Protein 6KJH (pdb70)

InterPro domains:
  IPR001466 Beta-lactamase-related [PF00144] (35-354)
  IPR012338 Beta-lactamase/transpeptidase-like [G3DSA:3.40.710.10] (2-367)
  IPR012338 Beta-lactamase/transpeptidase-like [SSF56601] (28-369)
  IPR050789 Diverse Enzymatic Activities [PTHR43283] (18-356)

Solvent-accessible surface area: 15242 Å² total; per-residue (Å²): 174,37,18,14,41,90,128,21,18,111,45,1,36,34,29,2,62,73,6,26,108,108,63,63,11,56,0,0,1,2,14,0,0,14,47,24,128,51,44,10,31,66,22,26,21,78,8,25,10,67,151,119,159,135,54,92,3,99,71,62,9,0,1,44,0,8,17,0,0,3,1,0,0,0,0,0,0,7,12,0,43,82,109,61,85,4,76,28,118,44,38,0,78,119,30,4,103,32,0,100,83,124,30,10,16,106,0,64,0,36,9,1,0,3,5,5,3,2,10,35,55,52,12,75,87,150,155,8,147,86,61,71,17,55,62,46,106,66,1,4,71,24,6,13,78,44,117,45,91,59,32,30,79,95,2,16,6,21,4,40,1,2,1,0,0,0,0,0,0,0,19,102,42,40,69,63,42,3,35,113,5,0,48,131,57,0,7,114,39,1,18,14,133,49,5,59,8,80,8,50,118,117,34,37,126,63,3,0,17,25,38,132,117,20,24,81,41,15,113,84,76,123,20,61,49,4,27,7,16,0,0,19,15,0,12,0,2,2,100,3,4,9,30,0,0,1,0,2,33,56,69,0,104,20,173,121,72,128,10,2,19,135,149,24,0,40,21,0,34,136,72,60,11,49,131,74,28,60,15,57,84,143,66,52,104,81,104,108,9,19,2,0,3,1,4,31,28,47,1,4,10,115,142,46,110,2,50,120,42,0,2,4,11,37,0,115,13,25,3,1,4,0,0,0,54,69,54,54,0,0,0,1,4,3,0,0,16,92,130,85,73,72,84,0,1,32,42,1,2,54,26,1,12,57,0,34,80,180,132

Structure (mmCIF, N/CA/C/O backbone):
data_6KJH
#
_entry.id   6KJH
#
_cell.length_a   118.476
_cell.length_b   118.476
_cell.length_c   51.874
_cell.angle_alpha   90.000
_cell.angle_beta   90.000
_cell.angle_gamma   90.000
#
_symmetry.space_group_name_H-M   'P 4 21 2'
#
loop_
_entity.id
_entity.type
_entity.pdbx_description
1 polymer 'Putative beta-lactamase'
2 non-polymer 'SULFATE ION'
3 water water
#
loop_
_atom_site.group_PDB
_atom_site.id
_atom_site.type_symbol
_atom_site.label_atom_id
_atom_site.label_alt_id
_atom_site.label_comp_id
_atom_site.label_asym_id
_atom_site.label_entity_id
_atom_site.label_seq_id
_atom_site.pdbx_PDB_ins_code
_atom_site.Cartn_x
_atom_site.Cartn_y
_atom_site.Cartn_z
_atom_site.occupancy
_atom_site.B_iso_or_equiv
_atom_site.auth_seq_id
_atom_site.auth_comp_id
_atom_site.auth_asym_id
_atom_site.auth_atom_id
_atom_site.pdbx_PDB_model_num
ATOM 1 N N . ASN A 1 27 ? 43.008 17.187 85.962 1.00 55.83 7 ASN A N 1
ATOM 2 C CA . ASN A 1 27 ? 42.849 15.739 86.086 1.00 83.16 7 ASN A CA 1
ATOM 3 C C . ASN A 1 27 ? 42.483 15.050 84.764 1.00 80.89 7 ASN A C 1
ATOM 4 O O . ASN A 1 27 ? 42.995 13.967 84.482 1.00 70.18 7 ASN A O 1
ATOM 14 N N . PRO A 1 28 ? 41.602 15.641 83.947 1.00 51.97 8 PRO A N 1
ATOM 15 C CA . PRO A 1 28 ? 41.576 15.236 82.528 1.00 33.19 8 PRO A CA 1
ATOM 16 C C . PRO A 1 28 ? 42.792 15.735 81.785 1.00 28.10 8 PRO A C 1
ATOM 17 O O . PRO A 1 28 ? 43.026 15.320 80.643 1.00 26.80 8 PRO A O 1
ATOM 28 N N . ALA A 1 29 ? 43.588 16.603 82.411 1.00 23.95 9 ALA A N 1
ATOM 29 C CA . ALA A 1 29 ? 44.759 17.206 81.789 1.00 19.77 9 ALA A CA 1
ATOM 30 C C . ALA A 1 29 ? 44.371 17.772 80.431 1.00 16.72 9 ALA A C 1
ATOM 31 O O . ALA A 1 29 ? 44.830 17.323 79.384 1.00 18.33 9 ALA A O 1
ATOM 38 N N . PHE A 1 30 ? 43.471 18.753 80.469 1.00 17.28 10 PHE A N 1
ATOM 39 C CA . PHE A 1 30 ? 42.988 19.392 79.258 1.00 16.57 10 PHE A CA 1
ATOM 40 C C . PHE A 1 30 ? 42.928 20.890 79.489 1.00 22.86 10 PHE A C 1
ATOM 41 O O . PHE A 1 30 ? 42.483 21.344 80.546 1.00 20.39 10 PHE A O 1
ATOM 58 N N . ASP A 1 31 ? 43.394 21.650 78.501 1.00 17.92 11 ASP A N 1
ATOM 59 C CA . ASP A 1 31 ? 43.443 23.101 78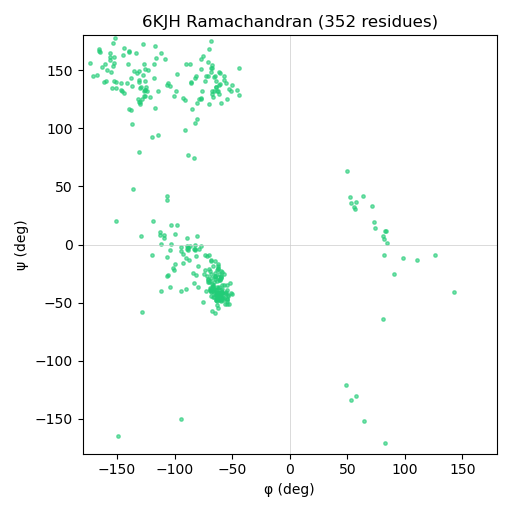.599 1.00 18.23 11 ASP A CA 1
ATOM 60 C C . ASP A 1 31 ? 42.054 23.630 78.302 1.00 16.09 11 ASP A C 1
ATOM 61 O O . ASP A 1 31 ? 41.596 23.604 77.146 1.00 17.08 11 ASP A O 1
ATOM 70 N N . MET A 1 32 ? 41.364 24.111 79.333 1.00 21.38 12 MET A N 1
ATOM 71 C CA . MET A 1 32 ? 39.959 24.441 79.135 1.00 21.89 12 MET A CA 1
ATOM 72 C C . MET A 1 32 ? 39.774 25.712 78.315 1.00 22.33 12 MET A C 1
ATOM 73 O O . MET A 1 32 ? 38.654 25.979 77.893 1.00 20.91 12 MET A O 1
ATOM 87 N N . LYS A 1 33 ? 40.834 26.473 78.035 1.00 17.70 13 LYS A N 1
ATOM 88 C CA . LYS A 1 33 ? 40.715 27.541 77.052 1.00 21.02 13 LYS A CA 1
ATOM 89 C C . LYS A 1 33 ? 40.304 26.981 75.693 1.00 20.08 13 LYS A C 1
ATOM 90 O O . LYS A 1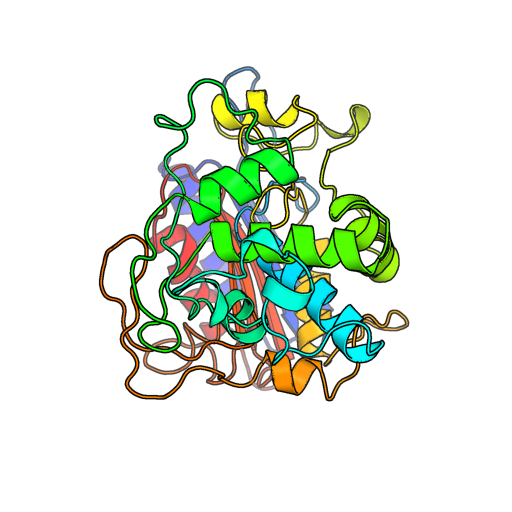 33 ? 39.670 27.677 74.894 1.00 21.56 13 LYS A O 1
ATOM 109 N N . GLN A 1 34 ? 40.643 25.728 75.417 1.00 15.79 14 GLN A N 1
ATOM 110 C CA . GLN A 1 34 ? 40.226 25.152 74.138 1.00 14.77 14 GLN A CA 1
ATOM 111 C C . GLN A 1 34 ? 38.736 24.822 74.130 1.00 18.81 14 GLN A C 1
ATOM 112 O O . GLN A 1 34 ? 38.131 24.766 73.059 1.00 15.71 14 GLN A O 1
ATOM 126 N N . ILE A 1 35 ? 38.129 24.587 75.297 1.00 17.89 15 ILE A N 1
ATOM 127 C CA . ILE A 1 35 ? 36.673 24.429 75.352 1.00 16.37 15 ILE A CA 1
ATOM 128 C C . ILE A 1 35 ? 35.976 25.745 75.008 1.00 16.47 15 ILE A C 1
ATOM 129 O O . ILE A 1 35 ? 35.001 25.775 74.244 1.00 16.73 15 ILE A O 1
ATOM 145 N N . ASN A 1 36 ? 36.444 26.856 75.585 1.00 16.67 16 ASN A N 1
ATOM 146 C CA . ASN A 1 36 ? 35.920 28.154 75.188 1.00 18.69 16 ASN A CA 1
ATOM 147 C C . ASN A 1 36 ? 36.076 28.363 73.690 1.00 22.52 16 ASN A C 1
ATOM 148 O O . ASN A 1 36 ? 35.144 28.840 73.031 1.00 15.72 16 ASN A O 1
ATOM 159 N N . ALA A 1 37 ? 37.231 27.974 73.124 1.00 15.63 17 ALA A N 1
ATOM 160 C CA . ALA A 1 37 ? 37.442 28.149 71.688 1.00 18.19 17 ALA A CA 1
ATOM 161 C C . ALA A 1 37 ? 36.484 27.285 70.891 1.00 17.06 17 ALA A C 1
ATOM 162 O O . ALA A 1 37 ? 35.929 27.733 69.883 1.00 15.15 17 ALA A O 1
ATOM 169 N N . LEU A 1 38 ? 36.276 26.045 71.338 1.00 14.41 18 LEU A N 1
ATOM 170 C CA . LEU A 1 38 ? 35.381 25.114 70.649 1.00 12.86 18 LEU A CA 1
ATOM 171 C C . LEU A 1 38 ? 33.941 25.610 70.670 1.00 12.47 18 LEU A C 1
ATOM 172 O O . LEU A 1 38 ? 33.262 25.638 69.635 1.00 13.18 18 LEU A O 1
ATOM 188 N N . ASN A 1 39 ? 33.464 26.032 71.838 1.00 13.76 19 ASN A N 1
ATOM 189 C CA . ASN A 1 39 ? 32.123 26.576 71.943 1.00 13.56 19 ASN A CA 1
ATOM 190 C C . ASN A 1 39 ? 31.947 27.774 71.017 1.00 13.76 19 ASN A C 1
ATOM 191 O O . ASN A 1 39 ? 30.972 27.845 70.256 1.00 15.25 19 ASN A O 1
ATOM 202 N N . GLY A 1 40 ? 32.901 28.712 71.036 1.00 14.96 20 GLY A N 1
ATOM 203 C CA . GLY A 1 40 ? 32.776 29.885 70.187 1.00 16.98 20 GLY A CA 1
ATOM 204 C C . GLY A 1 40 ? 32.836 29.553 68.712 1.00 15.96 20 GLY A C 1
ATOM 205 O O . GLY A 1 40 ? 32.211 30.228 67.896 1.00 16.57 20 GLY A O 1
ATOM 209 N N . HIS A 1 41 ? 33.606 28.526 68.352 1.00 16.16 21 HIS A N 1
ATOM 210 C CA . HIS A 1 41 ? 33.677 28.100 66.961 1.00 14.88 21 HIS A CA 1
ATOM 211 C C . HIS A 1 41 ? 32.322 27.622 66.463 1.00 14.21 21 HIS A C 1
ATOM 212 O O . HIS A 1 41 ? 31.838 28.072 65.419 1.00 15.53 21 HIS A O 1
ATOM 227 N N . TYR A 1 42 ? 31.721 26.671 67.173 1.00 15.38 22 TYR A N 1
ATOM 228 C CA . TYR A 1 42 ? 30.399 26.199 66.786 1.00 12.67 22 TYR A CA 1
ATOM 229 C C . TYR A 1 42 ? 29.379 27.328 66.869 1.00 14.90 22 TYR A C 1
ATOM 230 O O . TYR A 1 42 ? 28.561 27.508 65.966 1.00 15.62 22 TYR A O 1
ATOM 248 N N . GLN A 1 43 ? 29.403 28.098 67.965 1.00 15.51 23 GLN A N 1
ATOM 249 C CA . GLN A 1 43 ? 28.398 29.141 68.133 1.00 16.31 23 GLN A CA 1
ATOM 250 C C . GLN A 1 43 ? 28.493 30.173 67.019 1.00 15.73 23 GLN A C 1
ATOM 251 O O . GLN A 1 43 ? 27.479 30.703 66.572 1.00 17.87 23 GLN A O 1
ATOM 265 N N . THR A 1 44 ? 29.706 30.491 66.573 1.00 16.27 24 THR A N 1
ATOM 266 C CA . THR A 1 44 ? 29.858 31.459 65.493 1.00 18.16 24 THR A CA 1
ATOM 267 C C . THR A 1 44 ? 29.215 30.953 64.205 1.00 17.38 24 THR A C 1
ATOM 268 O O . THR A 1 44 ? 28.538 31.716 63.508 1.00 18.87 24 THR A O 1
ATOM 279 N N . MET A 1 45 ? 29.384 29.669 63.892 1.00 18.91 25 MET A N 1
ATOM 280 C CA . MET A 1 45 ? 28.742 29.124 62.706 1.00 18.91 25 MET A CA 1
ATOM 281 C C . MET A 1 45 ? 27.225 29.136 62.861 1.00 19.27 25 MET A C 1
ATOM 282 O O . MET A 1 45 ? 26.502 29.427 61.911 1.00 19.80 25 MET A O 1
ATOM 296 N N . ILE A 1 46 ? 26.731 28.853 64.062 1.00 17.10 26 ILE A N 1
ATOM 297 C CA . ILE A 1 46 ? 25.296 28.909 64.306 1.00 15.49 26 ILE A CA 1
ATOM 298 C C . ILE A 1 46 ? 24.791 30.337 64.140 1.00 17.57 26 ILE A C 1
ATOM 299 O O . ILE A 1 46 ? 23.793 30.587 63.436 1.00 19.29 26 ILE A O 1
ATOM 315 N N . ASP A 1 47 ? 25.491 31.305 64.752 1.00 18.64 27 ASP A N 1
ATOM 316 C CA . ASP A 1 47 ? 25.089 32.706 64.665 1.00 22.87 27 ASP A CA 1
ATOM 317 C C . ASP A 1 47 ? 25.039 33.197 63.219 1.00 22.68 27 ASP A C 1
ATOM 318 O O . ASP A 1 47 ? 24.200 34.045 62.880 1.00 22.37 27 ASP A O 1
ATOM 327 N N . ASN A 1 48 ? 25.936 32.703 62.362 1.00 22.44 28 ASN A N 1
ATOM 328 C CA . ASN A 1 48 ? 25.993 33.136 60.975 1.00 20.89 28 ASN A CA 1
ATOM 329 C C . ASN A 1 48 ? 25.052 32.352 60.067 1.00 23.43 28 ASN A C 1
ATOM 330 O O . ASN A 1 48 ? 24.976 32.649 58.868 1.00 27.62 28 ASN A O 1
ATOM 341 N N . GLY A 1 49 ? 24.323 31.374 60.608 1.00 24.60 29 GLY A N 1
ATOM 342 C CA . GLY A 1 49 ? 23.373 30.596 59.834 1.00 25.58 29 GLY A CA 1
ATOM 343 C C . GLY A 1 49 ? 23.955 29.438 59.062 1.00 26.72 29 GLY A C 1
ATOM 344 O O . GLY A 1 49 ? 23.260 28.876 58.210 1.00 24.47 29 GLY A O 1
ATOM 348 N N . ASP A 1 50 ? 25.211 29.068 59.323 1.00 21.52 30 ASP A N 1
ATOM 349 C CA . ASP A 1 50 ? 25.827 27.978 58.579 1.00 21.51 30 ASP A CA 1
ATOM 350 C C . ASP A 1 50 ? 25.229 26.632 58.965 1.00 16.41 30 ASP A C 1
ATOM 351 O O . ASP A 1 50 ? 25.264 25.686 58.167 1.00 19.22 30 ASP A O 1
ATOM 360 N N . LEU A 1 51 ? 24.782 26.499 60.204 1.00 18.24 31 LEU A N 1
ATOM 361 C CA . LEU A 1 51 ? 24.034 25.328 60.633 1.00 17.08 31 LEU A CA 1
ATOM 362 C C . LEU A 1 51 ? 23.203 25.727 61.838 1.00 15.04 31 LEU A C 1
ATOM 363 O O . LEU A 1 51 ? 23.400 26.789 62.448 1.00 17.37 31 LEU A O 1
ATOM 379 N N . GLN A 1 52 ? 22.241 24.877 62.151 1.00 17.12 32 GLN A N 1
ATOM 380 C CA . GLN A 1 52 ? 21.246 25.230 63.149 1.00 15.26 32 GLN A CA 1
ATOM 381 C C . GLN A 1 52 ? 21.754 24.974 64.558 1.00 13.25 32 GLN A C 1
ATOM 382 O O . GLN A 1 52 ? 21.396 25.714 65.495 1.00 15.07 32 GLN A O 1
ATOM 396 N N . CYS A 1 53 ? 22.586 23.955 64.738 1.00 12.53 33 CYS A N 1
ATOM 397 C CA . CYS A 1 53 ? 22.891 23.514 66.094 1.00 16.34 33 CYS A CA 1
ATOM 398 C C . CYS A 1 53 ? 24.103 22.599 66.037 1.00 15.41 33 CYS A C 1
ATOM 399 O O . CYS A 1 53 ? 24.520 22.154 64.968 1.00 14.97 33 CYS A O 1
ATOM 407 N N . ALA A 1 54 ? 24.671 22.343 67.205 1.00 13.18 34 ALA A N 1
ATOM 408 C CA . ALA A 1 54 ? 25.841 21.484 67.302 1.00 13.70 34 ALA A CA 1
ATOM 409 C C . ALA A 1 54 ? 25.964 20.985 68.724 1.00 13.28 34 ALA A C 1
ATOM 410 O O . ALA A 1 54 ? 25.514 21.641 69.673 1.00 12.16 34 ALA A O 1
ATOM 417 N N . SER A 1 55 ? 26.618 19.838 68.882 1.00 11.25 35 SER A N 1
ATOM 418 C CA . SER A 1 55 ? 26.822 19.326 70.221 1.00 12.63 35 SER A CA 1
ATOM 419 C C . SER A 1 55 ? 28.026 18.398 70.236 1.00 9.64 35 SER A C 1
ATOM 420 O O . SER A 1 55 ? 28.434 17.874 69.203 1.00 12.32 35 SER A O 1
ATOM 428 N N . TYR A 1 56 ? 28.598 18.205 71.430 1.00 11.80 36 TYR A N 1
ATOM 429 C CA . TYR A 1 56 ? 29.782 17.369 71.537 1.00 10.16 36 TYR A CA 1
ATOM 430 C C . TYR A 1 56 ? 29.930 16.812 72.941 1.00 11.42 36 TYR A C 1
ATOM 431 O O . TYR A 1 56 ? 29.360 17.328 73.900 1.00 11.10 36 TYR A O 1
ATOM 449 N N . MET A 1 57 ? 30.730 15.746 73.047 1.00 10.81 37 MET A N 1
ATOM 450 C CA . MET A 1 57 ? 31.034 15.100 74.327 1.00 11.72 37 MET A CA 1
ATOM 451 C C . MET A 1 57 ? 32.473 14.596 74.237 1.00 11.15 37 MET A C 1
ATOM 452 O O . MET A 1 57 ? 32.836 13.953 73.243 1.00 12.59 37 MET A O 1
ATOM 466 N N . MET A 1 58 ? 33.284 14.878 75.263 1.00 11.61 38 MET A N 1
ATOM 467 C CA . MET A 1 58 ? 34.695 14.512 75.226 1.00 11.29 38 MET A CA 1
ATOM 468 C C . MET A 1 58 ? 35.127 13.950 76.566 1.00 11.69 38 MET A C 1
ATOM 469 O O . MET A 1 58 ? 34.644 14.382 77.629 1.00 13.34 38 MET A O 1
ATOM 483 N N . SER A 1 59 ? 36.000 12.952 76.500 1.00 11.67 39 SER A N 1
ATOM 484 C CA . SER A 1 59 ? 36.426 12.240 77.692 1.00 15.59 39 SER A CA 1
ATOM 485 C C . SER A 1 59 ? 37.914 11.925 77.631 1.00 14.94 39 SER A C 1
ATOM 486 O O . SER A 1 59 ? 38.529 11.877 76.559 1.00 13.68 39 SER A O 1
ATOM 494 N N . ARG A 1 60 ? 38.482 11.754 78.827 1.00 13.01 40 ARG A N 1
ATOM 495 C CA . ARG A 1 60 ? 39.828 11.221 79.032 1.00 13.82 40 ARG A CA 1
ATOM 496 C C . ARG A 1 60 ? 39.734 10.064 80.008 1.00 14.84 40 ARG A C 1
ATOM 497 O O . ARG A 1 60 ? 39.103 10.202 81.063 1.00 16.65 40 ARG A O 1
ATOM 518 N N . GLY A 1 61 ? 40.363 8.936 79.686 1.00 15.10 41 GLY A N 1
ATOM 519 C CA . GLY A 1 61 ? 40.330 7.821 80.603 1.00 16.25 41 GLY A CA 1
ATOM 520 C C . GLY A 1 61 ? 38.944 7.368 80.980 1.00 16.58 41 GLY A C 1
ATOM 521 O O . GLY A 1 61 ? 38.740 6.882 82.098 1.00 17.64 41 GLY A O 1
ATOM 525 N N . GLY A 1 62 ? 37.991 7.484 80.073 1.00 15.90 42 GLY A N 1
ATOM 526 C CA . GLY A 1 62 ? 36.642 7.023 80.288 1.00 17.34 42 GLY A CA 1
ATOM 527 C C . GLY A 1 62 ? 35.747 7.960 81.060 1.00 17.57 42 GLY A C 1
ATOM 528 O O . GLY A 1 62 ? 34.607 7.586 81.370 1.00 21.74 42 GLY A O 1
ATOM 532 N N . GLU A 1 63 ? 36.212 9.157 81.390 1.00 15.61 43 GLU A N 1
ATOM 533 C CA . GLU A 1 63 ? 35.439 10.114 82.175 1.00 22.10 43 GLU A CA 1
ATOM 534 C C . GLU A 1 63 ? 35.185 11.342 81.311 1.00 16.13 43 GLU A C 1
ATOM 535 O O . GLU A 1 63 ? 36.132 12.038 80.917 1.00 14.86 43 GLU A O 1
ATOM 547 N N . VAL A 1 64 ? 33.910 11.615 81.029 1.00 20.49 44 VAL A N 1
ATOM 548 C CA . VAL A 1 64 ? 33.547 12.822 80.308 1.00 14.81 44 VAL A CA 1
ATOM 549 C C . VAL A 1 64 ? 33.862 14.043 81.167 1.00 15.38 44 VAL A C 1
ATOM 550 O O . VAL A 1 64 ? 33.449 14.136 82.335 1.00 17.10 44 VAL A O 1
ATOM 563 N N . PHE A 1 65 ? 34.614 14.984 80.597 1.00 14.79 45 PHE A N 1
ATOM 564 C CA . PHE A 1 65 ? 34.953 16.205 81.316 1.00 17.99 45 PHE A CA 1
ATOM 565 C C . PHE A 1 65 ? 34.459 17.464 80.627 1.00 15.93 45 PHE A C 1
ATOM 566 O O . PHE A 1 65 ? 34.528 18.549 81.229 1.00 17.31 45 PHE A O 1
ATOM 583 N N . ALA A 1 66 ? 33.961 17.359 79.399 1.00 15.21 46 ALA A N 1
ATOM 584 C CA . ALA A 1 66 ? 33.378 18.507 78.726 1.00 16.47 46 ALA A CA 1
ATOM 585 C C . ALA A 1 66 ? 32.314 17.989 77.781 1.00 12.62 46 ALA A C 1
ATOM 586 O O . ALA A 1 66 ? 32.540 17.004 77.066 1.00 14.26 46 ALA A O 1
ATOM 593 N N . ALA A 1 67 ? 31.173 18.644 77.789 1.00 15.21 47 ALA A N 1
ATOM 594 C CA . ALA A 1 67 ? 30.109 18.299 76.854 1.00 16.27 47 ALA A CA 1
ATOM 595 C C . ALA A 1 67 ? 29.187 19.490 76.760 1.00 14.07 47 ALA A C 1
ATOM 596 O O . ALA A 1 67 ? 28.878 20.115 77.771 1.00 18.35 47 ALA A O 1
ATOM 603 N N . GLU A 1 68 ? 28.704 19.775 75.558 1.00 13.41 48 GLU A N 1
ATOM 604 C CA . GLU A 1 68 ? 27.905 20.975 75.402 1.00 12.60 48 GLU A CA 1
ATOM 605 C C . GLU A 1 68 ? 27.004 20.788 74.201 1.00 11.38 48 GLU A C 1
ATOM 606 O O . GLU A 1 68 ? 27.364 20.095 73.249 1.00 13.50 48 GLU A O 1
ATOM 618 N N . SER A 1 69 ? 25.827 21.408 74.274 1.00 14.89 49 SER A N 1
ATOM 619 C CA . SER A 1 69 ? 24.933 21.468 73.126 1.00 13.47 49 SER A CA 1
ATOM 620 C C . SER A 1 69 ? 24.599 22.937 72.890 1.00 14.28 49 SER A C 1
ATOM 621 O O . SER A 1 69 ? 24.458 23.713 73.842 1.00 18.68 49 SER A O 1
ATOM 629 N N . LEU A 1 70 ? 24.546 23.305 71.611 1.00 16.84 50 LEU A N 1
ATOM 630 C CA . LEU A 1 70 ? 24.451 24.692 71.184 1.00 12.52 50 LEU A CA 1
ATOM 631 C C . LEU A 1 70 ? 23.364 24.801 70.134 1.00 12.45 50 LEU A C 1
ATOM 632 O O . LEU A 1 70 ? 23.157 23.874 69.347 1.00 14.04 50 LEU A O 1
ATOM 648 N N . GLY A 1 71 ? 22.688 25.935 70.107 1.00 14.16 51 GLY A N 1
ATOM 649 C CA . GLY A 1 71 ? 21.738 26.188 69.057 1.00 16.11 51 GLY A CA 1
ATOM 650 C C . GLY A 1 71 ? 20.384 25.561 69.298 1.00 16.85 51 GLY A C 1
ATOM 651 O O . GLY A 1 71 ? 20.055 25.061 70.376 1.00 14.87 51 GLY A O 1
ATOM 655 N N . GLU A 1 72 ? 19.570 25.622 68.245 1.00 15.45 52 GLU A N 1
ATOM 656 C CA . GLU A 1 72 ? 18.193 25.153 68.264 1.00 14.76 52 GLU A CA 1
ATOM 657 C C . GLU A 1 72 ? 17.942 24.459 66.938 1.00 14.48 52 GLU A C 1
ATOM 658 O O . GLU A 1 72 ? 18.691 24.651 65.986 1.00 19.79 52 GLU A O 1
ATOM 670 N N . PHE A 1 73 ? 16.851 23.695 66.842 1.00 14.88 53 PHE A N 1
ATOM 671 C CA . PHE A 1 73 ? 16.528 23.018 65.598 1.00 16.76 53 PHE A CA 1
ATOM 672 C C . PHE A 1 73 ? 15.050 23.147 65.251 1.00 16.28 53 PHE A C 1
ATOM 673 O O . PHE A 1 73 ? 14.182 23.227 66.130 1.00 16.64 53 PHE A O 1
ATOM 690 N N . THR A 1 74 ? 14.784 23.156 63.942 1.00 16.30 54 THR A N 1
ATOM 691 C CA . THR A 1 74 ? 13.436 22.985 63.434 1.00 17.34 54 THR A CA 1
ATOM 692 C C . THR A 1 74 ? 13.491 22.328 62.059 1.00 17.80 54 THR A C 1
ATOM 693 O O . THR A 1 74 ? 14.351 22.654 61.231 1.00 18.89 54 THR A O 1
ATOM 704 N N . GLY A 1 75 ? 12.570 21.410 61.832 1.00 18.48 55 GLY A N 1
ATOM 705 C CA . GLY A 1 75 ? 12.417 20.813 60.533 1.00 24.91 55 GLY A CA 1
ATOM 706 C C . GLY A 1 75 ? 11.606 21.630 59.568 1.00 26.17 55 GLY A C 1
ATOM 707 O O . GLY A 1 75 ? 11.407 21.217 58.425 1.00 30.01 55 GLY A O 1
ATOM 711 N N . GLY A 1 76 ? 11.117 22.780 60.012 1.00 22.96 56 GLY A N 1
ATOM 712 C CA . GLY A 1 76 ? 10.324 23.682 59.202 1.00 31.81 56 GLY A CA 1
ATOM 713 C C . GLY A 1 76 ? 8.870 23.768 59.597 1.00 32.48 56 GLY A C 1
ATOM 714 O O . GLY A 1 76 ? 8.181 24.687 59.154 1.00 29.06 56 GLY A O 1
ATOM 718 N N . GLN A 1 77 ? 8.383 22.857 60.429 1.00 25.08 57 GLN A N 1
ATOM 719 C CA . GLN A 1 77 ? 6.968 22.784 60.736 1.00 26.23 57 GLN A CA 1
ATOM 720 C C . GLN A 1 77 ? 6.604 23.271 62.126 1.00 39.70 57 GLN A C 1
ATOM 721 O O . GLN A 1 77 ? 5.418 23.421 62.418 1.00 35.63 57 GLN A O 1
ATOM 735 N N . LYS A 1 78 ? 7.569 23.509 62.994 1.00 38.60 58 LYS A N 1
ATOM 736 C CA . LYS A 1 78 ? 7.263 24.054 64.303 1.00 58.00 58 LYS A CA 1
ATOM 737 C C . LYS A 1 78 ? 8.378 25.005 64.689 1.00 34.51 58 LYS A C 1
ATOM 738 O O . LYS A 1 78 ? 9.428 25.082 64.028 1.00 23.86 58 LYS A O 1
ATOM 757 N N . GLU A 1 79 ? 8.145 25.753 65.756 1.00 25.86 59 GLU A N 1
ATOM 758 C CA . GLU A 1 79 ? 9.117 26.745 66.176 1.00 32.53 59 GLU A CA 1
ATOM 759 C C . GLU A 1 79 ? 10.378 26.058 66.676 1.00 22.58 59 GLU A C 1
ATOM 760 O O . GLU A 1 79 ? 10.352 24.908 67.132 1.00 25.67 59 GLU A O 1
ATOM 772 N N . LYS A 1 80 ? 11.489 26.790 66.593 1.00 25.71 60 LYS A N 1
ATOM 773 C CA . LYS A 1 80 ? 12.794 26.270 66.977 1.00 26.49 60 LYS A CA 1
ATOM 774 C C . LYS A 1 80 ? 12.768 25.743 68.401 1.00 26.60 60 LYS A C 1
ATOM 775 O O . LYS A 1 80 ? 12.173 26.368 69.296 1.00 20.15 60 LYS A O 1
ATOM 794 N N . GLN A 1 81 ? 13.432 24.591 68.595 1.00 21.81 61 GLN A N 1
ATOM 795 C CA . GLN A 1 81 ? 13.565 23.923 69.889 1.00 19.47 61 GLN A CA 1
ATOM 796 C C . GLN A 1 81 ? 15.036 23.839 70.291 1.00 16.95 61 GLN A C 1
ATOM 797 O O . GLN A 1 81 ? 15.904 23.590 69.450 1.00 16.69 61 GLN A O 1
ATOM 811 N N . THR A 1 82 ? 15.305 23.985 71.587 1.00 17.99 62 THR A N 1
ATOM 812 C CA . THR A 1 82 ? 16.680 23.909 72.070 1.00 18.15 62 THR A CA 1
ATOM 813 C C . THR A 1 82 ? 17.269 22.528 71.825 1.00 16.59 62 THR A C 1
ATOM 814 O O . THR A 1 82 ? 16.655 21.498 72.124 1.00 15.66 62 THR A O 1
ATOM 825 N N . PHE A 1 83 ? 18.478 22.508 71.271 1.00 15.10 63 PHE A N 1
ATOM 826 C CA . PHE A 1 83 ? 19.247 21.287 71.104 1.00 14.36 63 PHE A CA 1
ATOM 827 C C . PHE A 1 83 ? 19.907 20.952 72.430 1.00 14.52 63 PHE A C 1
ATOM 828 O O . PHE A 1 83 ? 20.609 21.791 72.998 1.00 16.48 63 PHE A O 1
ATOM 845 N N . GLN A 1 84 ? 19.617 19.760 72.955 1.00 13.83 64 GLN A N 1
ATOM 846 C CA . GLN A 1 84 ? 20.088 19.335 74.266 1.00 13.77 64 GLN A CA 1
ATOM 847 C C . GLN A 1 84 ? 21.090 18.201 74.143 1.00 14.28 64 GLN A C 1
ATOM 848 O O . GLN A 1 84 ? 21.209 17.558 73.103 1.00 13.78 64 GLN A O 1
ATOM 862 N N . LEU A 1 85 ? 21.811 17.960 75.241 1.00 14.72 65 LEU A N 1
ATOM 863 C CA . LEU A 1 85 ? 22.817 16.901 75.231 1.00 12.70 65 LEU A CA 1
ATOM 864 C C . LEU A 1 85 ? 22.207 15.522 74.998 1.00 14.02 65 LEU A C 1
ATOM 865 O O . LEU A 1 85 ? 22.894 14.626 74.494 1.00 16.69 65 LEU A O 1
ATOM 881 N N . ASP A 1 86 ? 20.957 15.322 75.392 1.00 12.53 66 ASP A N 1
ATOM 882 C CA . ASP A 1 86 ? 20.285 14.049 75.214 1.00 12.73 66 ASP A CA 1
ATOM 883 C C . ASP A 1 86 ? 19.366 14.039 74.005 1.00 12.57 66 ASP A C 1
ATOM 884 O O . ASP A 1 86 ? 18.640 13.057 73.799 1.00 15.39 66 ASP A O 1
ATOM 893 N N . THR A 1 87 ? 19.406 15.075 73.166 1.00 13.14 67 THR A N 1
ATOM 894 C CA . THR A 1 87 ? 18.577 15.065 71.959 1.00 14.68 67 THR A CA 1
ATOM 895 C C . THR A 1 87 ? 18.957 13.883 71.072 1.00 14.11 67 THR A C 1
ATOM 896 O O . THR A 1 87 ? 20.140 13.574 70.869 1.00 12.73 67 THR A O 1
ATOM 907 N N . ILE A 1 88 ? 17.966 13.236 70.522 1.00 13.90 68 ILE A N 1
ATOM 908 C CA . ILE A 1 88 ? 18.156 12.082 69.646 1.00 14.52 68 ILE A CA 1
ATOM 909 C C . ILE A 1 88 ? 18.377 12.616 68.242 1.00 12.40 68 ILE A C 1
ATOM 910 O O . ILE A 1 88 ? 17.712 13.571 67.797 1.00 13.99 68 ILE A O 1
ATOM 926 N N . ARG A 1 89 ? 19.310 12.001 67.530 1.00 13.27 69 ARG A N 1
ATOM 927 C CA . ARG A 1 89 ? 19.658 12.455 66.189 1.00 15.94 69 ARG A CA 1
ATOM 928 C C . ARG A 1 89 ? 20.047 11.261 65.327 1.00 15.97 69 ARG A C 1
ATOM 929 O O . ARG A 1 89 ? 20.730 10.356 65.801 1.00 12.73 69 ARG A O 1
ATOM 950 N N . GLU A 1 90 ? 19.605 11.265 64.069 1.00 12.27 70 GLU A N 1
ATOM 951 C CA . GLU A 1 90 ? 20.031 10.222 63.143 1.00 14.50 70 GLU A CA 1
ATOM 952 C C . GLU A 1 90 ? 21.538 10.281 62.961 1.00 14.67 70 GLU A C 1
ATOM 953 O O . GLU A 1 90 ? 22.131 11.360 62.851 1.00 14.02 70 GLU A O 1
ATOM 965 N N . ILE A 1 91 ? 22.181 9.112 62.960 1.00 12.00 71 ILE A N 1
ATOM 966 C CA . ILE A 1 91 ? 23.634 9.058 62.848 1.00 10.87 71 ILE A CA 1
ATOM 967 C C . ILE A 1 91 ? 24.118 8.657 61.462 1.00 11.60 71 ILE A C 1
ATOM 968 O O . ILE A 1 91 ? 25.328 8.589 61.241 1.00 11.72 71 ILE A O 1
ATOM 984 N N . GLY A 1 92 ? 23.219 8.407 60.526 1.00 12.35 72 GLY A N 1
ATOM 985 C CA . GLY A 1 92 ? 23.650 8.207 59.148 1.00 12.22 72 GLY A CA 1
ATOM 986 C C . GLY A 1 92 ? 24.646 7.061 59.031 1.00 15.08 72 GLY A C 1
ATOM 987 O O . GLY A 1 92 ? 24.425 5.959 59.558 1.00 13.40 72 GLY A O 1
ATOM 991 N N . SER A 1 93 ? 25.759 7.360 58.345 1.00 14.91 73 SER A N 1
ATOM 992 C CA . SER A 1 93 ? 26.789 6.384 58.006 1.00 12.55 73 SER A CA 1
ATOM 993 C C . SER A 1 93 ? 27.354 5.686 59.226 1.00 14.50 73 SER A C 1
ATOM 994 O O . SER A 1 93 ? 27.910 4.595 59.128 1.00 12.52 73 SER A O 1
ATOM 1002 N N . LEU A 1 94 ? 27.281 6.327 60.383 1.00 10.59 74 LEU A N 1
ATOM 1003 C CA . LEU A 1 94 ? 27.824 5.719 61.574 1.00 12.21 74 LEU A CA 1
ATOM 1004 C C . LEU A 1 94 ? 27.112 4.423 61.908 1.00 15.00 74 LEU A C 1
ATOM 1005 O O . LEU A 1 94 ? 27.661 3.602 62.642 1.00 13.46 74 LEU A O 1
ATOM 1021 N N . THR A 1 95 ? 25.901 4.226 61.393 1.00 10.21 75 THR A N 1
ATOM 1022 C CA . THR A 1 95 ? 25.222 2.944 61.522 1.00 12.44 75 THR A CA 1
ATOM 1023 C C . THR A 1 95 ? 26.106 1.792 61.061 1.00 17.16 75 THR A C 1
ATOM 1024 O O . THR A 1 95 ? 26.026 0.682 61.599 1.00 12.56 75 THR A O 1
ATOM 1035 N N . LYS A 1 96 ? 26.955 2.025 60.061 1.00 12.97 76 LYS A N 1
ATOM 1036 C CA . LYS A 1 96 ? 27.804 0.948 59.557 1.00 10.71 76 LYS A CA 1
ATOM 1037 C C . LYS A 1 96 ? 28.712 0.372 60.623 1.00 11.81 76 LYS A C 1
ATOM 1038 O O . LYS A 1 96 ? 29.129 -0.785 60.519 1.00 13.89 76 LYS A O 1
ATOM 1057 N N . VAL A 1 97 ? 29.075 1.170 61.625 1.00 11.70 77 VAL A N 1
ATOM 1058 C CA . VAL A 1 97 ? 29.923 0.672 62.705 1.00 12.13 77 VAL A CA 1
ATOM 1059 C C . VAL A 1 97 ? 29.172 -0.377 63.519 1.00 12.60 77 VAL A C 1
ATOM 1060 O O . VAL A 1 97 ? 29.767 -1.385 63.939 1.00 12.04 77 VAL A O 1
ATOM 1073 N N . PHE A 1 98 ? 27.875 -0.151 63.775 1.00 11.20 78 PHE A N 1
ATOM 1074 C CA . PHE A 1 98 ? 27.057 -1.164 64.438 1.00 12.93 78 PHE A CA 1
ATOM 1075 C C . PHE A 1 98 ? 27.028 -2.440 63.620 1.00 13.53 78 PHE A C 1
ATOM 1076 O O . PHE A 1 98 ? 27.167 -3.549 64.162 1.00 11.80 78 PHE A O 1
ATOM 1093 N N . THR A 1 99 ? 26.835 -2.306 62.313 1.00 12.98 79 THR A N 1
ATOM 1094 C CA . THR A 1 99 ? 26.836 -3.482 61.442 1.00 12.85 79 THR A CA 1
ATOM 1095 C C . THR A 1 99 ? 28.151 -4.223 61.530 1.00 10.65 79 THR A C 1
ATOM 1096 O O . THR A 1 99 ? 28.174 -5.450 61.603 1.00 13.11 79 THR A O 1
ATOM 1107 N N . ALA A 1 100 ? 29.264 -3.490 61.563 1.00 10.00 80 ALA A N 1
ATOM 1108 C CA . ALA A 1 100 ? 30.584 -4.107 61.666 1.00 10.16 80 ALA A CA 1
ATOM 1109 C C . ALA A 1 100 ? 30.739 -4.898 62.953 1.00 13.63 80 ALA A C 1
ATOM 1110 O O . ALA A 1 100 ? 31.244 -6.017 62.934 1.00 13.54 80 ALA A O 1
ATOM 1117 N N . VAL A 1 101 ? 30.296 -4.341 64.080 1.00 11.15 81 VAL A N 1
ATOM 1118 C CA . VAL A 1 101 ? 30.356 -5.044 65.354 1.00 13.59 81 VAL A CA 1
ATOM 1119 C C . VAL A 1 101 ? 29.536 -6.328 65.285 1.00 14.71 81 VAL A C 1
ATOM 1120 O O . VAL A 1 101 ? 29.956 -7.370 65.795 1.00 13.98 81 VAL A O 1
ATOM 1133 N N . ALA A 1 102 ? 28.357 -6.263 64.671 1.00 12.16 82 ALA A N 1
ATOM 1134 C CA . ALA A 1 102 ? 27.494 -7.434 64.573 1.00 11.52 82 ALA A CA 1
ATOM 1135 C C . ALA A 1 102 ? 28.154 -8.536 63.764 1.00 14.79 82 ALA A C 1
ATOM 1136 O O . ALA A 1 102 ? 28.130 -9.705 64.150 1.00 13.58 82 ALA A O 1
ATOM 1143 N N . VAL A 1 103 ? 28.718 -8.185 62.609 1.00 11.24 83 VAL A N 1
ATOM 1144 C CA . VAL A 1 103 ? 29.451 -9.166 61.812 1.00 15.07 83 VAL A CA 1
ATOM 1145 C C . VAL A 1 103 ? 30.530 -9.828 62.658 1.00 12.95 83 VAL A C 1
ATOM 1146 O O . VAL A 1 103 ? 30.683 -11.054 62.676 1.00 13.91 83 VAL A O 1
ATOM 1159 N N . MET A 1 104 ? 31.291 -9.021 63.384 1.00 12.49 84 MET A N 1
ATOM 1160 C CA . MET A 1 104 ? 32.416 -9.573 64.114 1.00 15.00 84 MET A CA 1
ATOM 1161 C C . MET A 1 104 ? 31.962 -10.417 65.291 1.00 11.61 84 MET A C 1
ATOM 1162 O O . MET A 1 104 ? 32.625 -11.409 65.616 1.00 13.73 84 MET A O 1
ATOM 1176 N N . GLN A 1 105 ? 30.839 -10.079 65.922 1.00 14.70 85 GLN A N 1
ATOM 1177 C CA . GLN A 1 105 ? 30.293 -10.955 66.954 1.00 14.65 85 GLN A CA 1
ATOM 1178 C C . GLN A 1 105 ? 29.988 -12.335 66.375 1.00 14.41 85 GLN A C 1
ATOM 1179 O O . GLN A 1 105 ? 30.191 -13.371 67.040 1.00 15.23 85 GLN A O 1
ATOM 1193 N N . LEU A 1 106 ? 29.478 -12.372 65.148 1.00 14.38 86 LEU A N 1
ATOM 1194 C CA . LEU A 1 106 ? 29.172 -13.653 64.522 1.00 16.11 86 LEU A CA 1
ATOM 1195 C C . LEU A 1 106 ? 30.447 -14.390 64.130 1.00 13.83 86 LEU A C 1
ATOM 1196 O O . LEU A 1 106 ? 30.458 -15.628 64.103 1.00 14.18 86 LEU A O 1
ATOM 1212 N N . VAL A 1 107 ? 31.540 -13.674 63.857 1.00 12.82 87 VAL A N 1
ATOM 1213 C CA . VAL A 1 107 ? 32.816 -14.367 63.664 1.00 13.37 87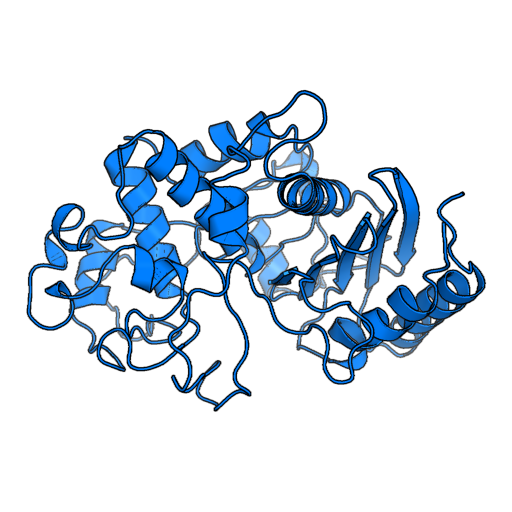 VAL A CA 1
ATOM 1214 C C . VAL A 1 107 ? 33.283 -14.971 64.978 1.00 13.63 87 VAL A C 1
ATOM 1215 O O . VAL A 1 107 ? 33.741 -16.124 65.012 1.00 13.36 87 VAL A O 1
ATOM 1228 N N . GLU A 1 108 ? 33.125 -14.245 66.094 1.00 13.06 88 GLU A N 1
ATOM 1229 C CA . GLU A 1 108 ? 33.530 -14.815 67.381 1.00 14.42 88 GLU A CA 1
ATOM 1230 C C . GLU A 1 108 ? 32.754 -16.085 67.723 1.00 13.61 88 GLU A C 1
ATOM 1231 O O . GLU A 1 108 ? 33.259 -16.966 68.450 1.00 14.79 88 GLU A O 1
ATOM 1243 N N . LYS A 1 109 ? 31.505 -16.175 67.255 1.00 15.52 89 LYS A N 1
ATOM 1244 C CA . LYS A 1 109 ? 30.678 -17.341 67.494 1.00 15.50 89 LYS A CA 1
ATOM 1245 C C . LYS A 1 109 ? 30.974 -18.491 66.539 1.00 17.81 89 LYS A C 1
ATOM 1246 O O . LYS A 1 109 ? 30.437 -19.587 66.737 1.00 19.90 89 LYS A O 1
ATOM 1265 N N . GLY A 1 110 ? 31.778 -18.258 65.494 1.00 14.33 90 GLY A N 1
ATOM 1266 C CA . GLY A 1 110 ? 32.057 -19.263 64.485 1.00 14.78 90 GLY A CA 1
ATOM 1267 C C . GLY A 1 110 ? 30.980 -19.411 63.433 1.00 16.96 90 GLY A C 1
ATOM 1268 O O . GLY A 1 110 ? 31.066 -20.324 62.602 1.00 17.13 90 GLY A O 1
ATOM 1272 N N . LEU A 1 111 ? 29.972 -18.535 63.436 1.00 14.32 91 LEU A N 1
ATOM 1273 C CA . LEU A 1 111 ? 28.896 -18.627 62.460 1.00 18.45 91 LEU A CA 1
ATOM 1274 C C . LEU A 1 111 ? 29.287 -17.997 61.129 1.00 19.95 91 LEU A C 1
ATOM 1275 O O . LEU A 1 111 ? 28.739 -18.366 60.088 1.00 23.68 91 LEU A O 1
ATOM 1291 N N . LEU A 1 112 ? 30.211 -17.036 61.158 1.00 17.94 92 LEU A N 1
ATOM 1292 C CA . LEU A 1 112 ? 30.774 -16.442 59.964 1.00 16.94 92 LEU A CA 1
ATOM 1293 C C . LEU A 1 112 ? 32.292 -16.540 60.025 1.00 18.87 92 LEU A C 1
ATOM 1294 O O . LEU A 1 112 ? 32.886 -16.541 61.095 1.00 16.93 92 LEU A O 1
ATOM 1310 N N . ASP A 1 113 ? 32.913 -16.621 58.866 1.00 16.31 93 ASP A N 1
ATOM 1311 C CA . ASP A 1 113 ? 34.350 -16.453 58.697 1.00 14.30 93 ASP A CA 1
ATOM 1312 C C . ASP A 1 113 ? 34.517 -15.361 57.656 1.00 16.58 93 ASP A C 1
ATOM 1313 O O . ASP A 1 113 ? 33.815 -15.368 56.630 1.00 15.21 93 ASP A O 1
ATOM 1322 N N . LEU A 1 114 ? 35.429 -14.421 57.910 1.00 15.97 94 LEU A N 1
ATOM 1323 C CA . LEU A 1 114 ? 35.563 -13.295 56.991 1.00 16.13 94 LEU A CA 1
ATOM 1324 C C . LEU A 1 114 ? 35.994 -13.720 55.598 1.00 16.46 94 LEU A C 1
ATOM 1325 O O . LEU A 1 114 ? 35.756 -12.975 54.638 1.00 15.54 94 LEU A O 1
ATOM 1341 N N . LYS A 1 115 ? 36.616 -14.889 55.454 1.00 15.29 95 LYS A N 1
ATOM 1342 C CA . LYS A 1 115 ? 36.986 -15.384 54.138 1.00 14.51 95 LYS A CA 1
ATOM 1343 C C . LYS A 1 115 ? 35.887 -16.219 53.481 1.00 15.09 95 LYS A C 1
ATOM 1344 O O . LYS A 1 115 ? 36.110 -16.761 52.400 1.00 17.42 95 LYS A O 1
ATOM 1363 N N . MET A 1 116 ? 34.714 -16.310 54.082 1.00 15.45 96 MET A N 1
ATOM 1364 C CA . MET A 1 116 ? 33.608 -16.987 53.410 1.00 16.36 96 MET A CA 1
ATOM 1365 C C . MET A 1 116 ? 33.217 -16.188 52.174 1.00 19.38 96 MET A C 1
ATOM 1366 O O . MET A 1 116 ? 33.030 -14.965 52.265 1.00 18.98 96 MET A O 1
ATOM 1380 N N . PRO A 1 117 ? 33.051 -16.826 51.019 1.00 16.71 97 PRO A N 1
ATOM 1381 C CA . PRO A 1 117 ? 32.389 -16.144 49.902 1.00 16.43 97 PRO A CA 1
ATOM 1382 C C . PRO A 1 117 ? 30.952 -15.827 50.269 1.00 18.43 97 PRO A C 1
ATOM 1383 O O . PRO A 1 117 ? 30.261 -16.637 50.891 1.00 18.82 97 PRO A O 1
ATOM 1394 N N . VAL A 1 118 ? 30.490 -14.641 49.864 1.00 16.14 98 VAL A N 1
ATOM 1395 C CA . VAL A 1 118 ? 29.098 -14.265 50.088 1.00 14.67 98 VAL A CA 1
ATOM 1396 C C . VAL A 1 118 ? 28.149 -15.305 49.520 1.00 20.49 98 VAL A C 1
ATOM 1397 O O . VAL A 1 118 ? 27.086 -15.566 50.095 1.00 19.81 98 VAL A O 1
ATOM 1410 N N . LYS A 1 119 ? 28.520 -15.927 48.400 1.00 18.68 99 LYS A N 1
ATOM 1411 C CA . LYS A 1 119 ? 27.644 -16.892 47.740 1.00 18.42 99 LYS A CA 1
ATOM 1412 C C . LYS A 1 119 ? 27.347 -18.094 48.623 1.00 20.72 99 LYS A C 1
ATOM 1413 O O . LYS A 1 119 ? 26.391 -18.828 48.348 1.00 20.94 99 LYS A O 1
ATOM 1432 N N . LEU A 1 120 ? 28.158 -18.331 49.658 1.00 17.71 100 LEU A N 1
ATOM 1433 C CA . LEU A 1 120 ? 27.894 -19.448 50.560 1.00 20.19 100 LEU A CA 1
ATOM 1434 C C . LEU A 1 120 ? 26.637 -19.195 51.373 1.00 20.06 100 LEU A C 1
ATOM 1435 O O . LEU A 1 120 ? 25.938 -20.143 51.762 1.00 22.31 100 LEU A O 1
ATOM 1451 N N . ILE A 1 121 ? 26.332 -17.927 51.617 1.00 20.04 101 ILE A N 1
ATOM 1452 C CA . ILE A 1 121 ? 25.178 -17.527 52.403 1.00 22.44 101 ILE A CA 1
ATOM 1453 C C . ILE A 1 121 ? 24.044 -17.016 51.525 1.00 26.55 101 ILE A C 1
ATOM 1454 O O . ILE A 1 121 ? 22.878 -17.255 51.825 1.00 21.10 101 ILE A O 1
ATOM 1470 N N . LEU A 1 122 ? 24.376 -16.307 50.446 1.00 18.12 102 LEU A N 1
ATOM 1471 C CA . LEU A 1 122 ? 23.405 -15.737 49.514 1.00 16.84 102 LEU A CA 1
ATOM 1472 C C . LEU A 1 122 ? 23.672 -16.337 48.143 1.00 20.24 102 LEU A C 1
ATOM 1473 O O . LEU A 1 122 ? 24.486 -15.814 47.371 1.00 22.30 102 LEU A O 1
ATOM 1489 N N . PRO A 1 123 ? 22.993 -17.432 47.797 1.00 22.07 103 PRO A N 1
ATOM 1490 C CA . PRO A 1 123 ? 23.324 -18.146 46.556 1.00 24.85 103 PRO A CA 1
ATOM 1491 C C . PRO A 1 123 ? 23.120 -17.332 45.292 1.00 22.46 103 PRO A C 1
ATOM 1492 O O . PRO A 1 123 ? 23.667 -17.697 44.250 1.00 22.14 103 PRO A O 1
ATOM 1503 N N . ALA A 1 124 ? 22.383 -16.227 45.340 1.00 21.92 104 ALA A N 1
ATOM 1504 C CA . ALA A 1 124 ? 22.325 -15.366 44.173 1.00 19.12 104 ALA A CA 1
ATOM 1505 C C . ALA A 1 124 ? 23.703 -14.846 43.760 1.00 21.79 104 ALA A C 1
ATOM 1506 O O . ALA A 1 124 ? 23.874 -14.447 42.600 1.00 20.24 104 ALA A O 1
ATOM 1513 N N . PHE A 1 125 ? 24.666 -14.798 44.685 1.00 18.62 105 PHE A N 1
ATOM 1514 C CA . PHE A 1 125 ? 26.028 -14.365 44.364 1.00 18.55 105 PHE A CA 1
ATOM 1515 C C . PHE A 1 125 ? 26.834 -15.442 43.639 1.00 19.73 105 PHE A C 1
ATOM 1516 O O . PHE A 1 125 ? 27.970 -15.177 43.243 1.00 18.45 105 PHE A O 1
ATOM 1533 N N . ASP A 1 126 ? 26.261 -16.622 43.408 1.00 19.08 106 ASP A N 1
ATOM 1534 C CA . ASP A 1 126 ? 26.982 -17.730 42.765 1.00 19.78 106 ASP A CA 1
ATOM 1535 C C . ASP A 1 126 ? 26.939 -17.551 41.243 1.00 24.82 106 ASP A C 1
ATOM 1536 O O . ASP A 1 126 ? 26.215 -18.224 40.507 1.00 28.98 106 ASP A O 1
ATOM 1545 N N . LYS A 1 127 ? 27.747 -16.602 40.784 1.00 24.14 107 LYS A N 1
ATOM 1546 C CA . LYS A 1 127 ? 27.779 -16.216 39.381 1.00 26.33 107 LYS A CA 1
ATOM 1547 C C . LYS A 1 127 ? 29.050 -15.415 39.158 1.00 23.65 107 LYS A C 1
ATOM 1548 O O . LYS A 1 127 ? 29.711 -14.993 40.116 1.00 23.42 107 LYS A O 1
ATOM 1567 N N . PRO A 1 128 ? 29.433 -15.211 37.905 1.00 26.82 108 PRO A N 1
ATOM 1568 C CA . PRO A 1 128 ? 30.733 -14.563 37.655 1.00 24.65 108 PRO A CA 1
ATOM 1569 C C . PRO A 1 128 ? 30.833 -13.199 38.318 1.00 22.05 108 PRO A C 1
ATOM 1570 O O . PRO A 1 128 ? 29.873 -12.422 38.352 1.00 27.42 108 PRO A O 1
ATOM 1581 N N . GLY A 1 129 ? 32.015 -12.909 38.838 1.00 27.26 109 GLY A N 1
ATOM 1582 C CA . GLY A 1 129 ? 32.233 -11.650 39.525 1.00 22.53 109 GLY A CA 1
ATOM 1583 C C . GLY A 1 129 ? 31.732 -11.683 40.957 1.00 21.45 109 GLY A C 1
ATOM 1584 O O . GLY A 1 129 ? 32.517 -11.609 41.899 1.00 20.27 109 GLY A O 1
ATOM 1588 N N . PHE A 1 130 ? 30.424 -11.840 41.140 1.00 20.04 110 PHE A N 1
ATOM 1589 C CA . PHE A 1 130 ? 29.872 -11.825 42.488 1.00 19.61 110 PHE A CA 1
ATOM 1590 C C . PHE A 1 130 ? 30.383 -12.999 43.305 1.00 17.40 110 PHE A C 1
ATOM 1591 O O . PHE A 1 130 ? 30.462 -12.902 44.524 1.00 19.41 110 PHE A O 1
ATOM 1608 N N . GLY A 1 131 ? 30.742 -14.102 42.647 1.00 18.46 111 GLY A N 1
ATOM 1609 C CA . GLY A 1 131 ? 31.237 -15.289 43.305 1.00 18.96 111 GLY A CA 1
ATOM 1610 C C . GLY A 1 131 ? 32.603 -15.140 43.953 1.00 19.19 111 GLY A C 1
ATOM 1611 O O . GLY A 1 131 ? 32.987 -15.998 44.750 1.00 21.45 111 GLY A O 1
ATOM 1615 N N . GLU A 1 132 ? 33.324 -14.077 43.643 1.00 17.52 112 GLU A N 1
ATOM 1616 C CA . GLU A 1 132 ? 34.620 -13.790 44.249 1.00 18.81 112 GLU A CA 1
ATOM 1617 C C . GLU A 1 132 ? 34.532 -12.939 45.500 1.00 17.20 112 GLU A C 1
ATOM 1618 O O . GLU A 1 132 ? 35.541 -12.789 46.214 1.00 19.52 112 GLU A O 1
ATOM 1630 N N . ILE A 1 133 ? 33.376 -12.365 45.782 1.00 15.89 113 ILE A N 1
ATOM 1631 C CA . ILE A 1 133 ? 33.228 -11.468 46.918 1.00 15.09 113 ILE A CA 1
ATOM 1632 C C . ILE A 1 133 ? 33.137 -12.272 48.199 1.00 16.57 113 ILE A C 1
ATOM 1633 O O . ILE A 1 133 ? 32.295 -13.168 48.325 1.00 16.96 113 ILE A O 1
ATOM 1649 N N . LYS A 1 134 ? 34.009 -11.939 49.143 1.00 15.71 114 LYS A N 1
ATOM 1650 C CA . LYS A 1 134 ? 34.052 -12.507 50.484 1.00 15.06 114 LYS A CA 1
ATOM 1651 C C . LYS A 1 134 ? 33.575 -11.472 51.486 1.00 15.54 114 LYS A C 1
ATOM 1652 O O . LYS A 1 134 ? 33.542 -10.275 51.210 1.00 15.82 114 LYS A O 1
ATOM 1671 N N . ILE A 1 135 ? 33.170 -11.948 52.660 1.00 14.48 115 ILE A N 1
ATOM 1672 C CA . ILE A 1 135 ? 32.669 -11.050 53.684 1.00 12.58 115 ILE A CA 1
ATOM 1673 C C . ILE A 1 135 ? 33.689 -9.961 53.990 1.00 17.60 115 ILE A C 1
ATOM 1674 O O . ILE A 1 135 ? 33.335 -8.790 54.177 1.00 15.54 115 ILE A O 1
ATOM 1690 N N . LEU A 1 136 ? 34.967 -10.333 54.044 1.00 16.16 116 LEU A N 1
ATOM 1691 C CA . LEU A 1 136 ? 36.029 -9.376 54.316 1.00 14.65 116 LEU A CA 1
ATOM 1692 C C . LEU A 1 136 ? 35.988 -8.198 53.351 1.00 16.08 116 LEU A C 1
ATOM 1693 O O . LEU A 1 136 ? 36.227 -7.050 53.751 1.00 15.29 116 LEU A O 1
ATOM 1709 N N . HIS A 1 137 ? 35.692 -8.470 52.075 1.00 12.61 117 HIS A N 1
ATOM 1710 C CA . HIS A 1 137 ? 35.631 -7.399 51.082 1.00 14.45 117 HIS A CA 1
ATOM 1711 C C . HIS A 1 137 ? 34.515 -6.410 51.407 1.00 19.96 117 HIS A C 1
ATOM 1712 O O . HIS A 1 137 ? 34.689 -5.203 51.241 1.00 12.26 117 HIS A O 1
ATOM 1726 N N . LEU A 1 138 ? 33.341 -6.909 51.817 1.00 14.02 118 LEU A N 1
ATOM 1727 C CA . LEU A 1 138 ? 32.242 -6.004 52.114 1.00 11.83 118 LEU A CA 1
ATOM 1728 C C . LEU A 1 138 ? 32.603 -5.096 53.273 1.00 15.27 118 LEU A C 1
ATOM 1729 O O . LEU A 1 138 ? 32.305 -3.904 53.257 1.00 14.48 118 LEU A O 1
ATOM 1745 N N . LEU A 1 139 ? 33.224 -5.656 54.311 1.00 11.17 119 LEU A N 1
ATOM 1746 C CA . LEU A 1 139 ? 33.506 -4.893 55.513 1.00 13.51 119 LEU A CA 1
ATOM 1747 C C . LEU A 1 139 ? 34.578 -3.833 55.295 1.00 14.57 119 LEU A C 1
ATOM 1748 O O . LEU A 1 139 ? 34.667 -2.889 56.084 1.00 17.36 119 LEU A O 1
ATOM 1764 N N . THR A 1 140 ? 35.397 -3.990 54.266 1.00 13.97 120 THR A N 1
ATOM 1765 C CA . THR A 1 140 ? 36.542 -3.113 54.021 1.00 17.45 120 THR A CA 1
ATOM 1766 C C . THR A 1 140 ? 36.352 -2.283 52.759 1.00 15.22 120 THR A C 1
ATOM 1767 O O . THR A 1 140 ? 37.282 -1.592 52.327 1.00 13.67 120 THR A O 1
ATOM 1778 N N . HIS A 1 141 ? 35.161 -2.326 52.163 1.00 14.48 121 HIS A N 1
ATOM 1779 C CA . HIS A 1 141 ? 34.852 -1.570 50.939 1.00 14.89 121 HIS A CA 1
ATOM 1780 C C . HIS A 1 141 ? 35.791 -1.918 49.787 1.00 13.01 121 HIS A C 1
ATOM 1781 O O . HIS A 1 141 ? 36.119 -1.074 48.956 1.00 15.21 121 HIS A O 1
ATOM 1795 N N . THR A 1 142 ? 36.174 -3.204 49.686 1.00 14.29 122 THR A N 1
ATOM 1796 C CA . THR A 1 142 ? 37.018 -3.678 48.599 1.00 14.40 122 THR A CA 1
ATOM 1797 C C . THR A 1 142 ? 36.334 -4.741 47.753 1.00 15.21 122 THR A C 1
ATOM 1798 O O . THR A 1 142 ? 37.012 -5.452 47.010 1.00 16.54 122 THR A O 1
ATOM 1809 N N . ALA A 1 143 ? 34.997 -4.822 47.806 1.00 16.58 123 ALA A N 1
ATOM 1810 C CA . ALA A 1 143 ? 34.287 -5.841 47.030 1.00 15.31 123 ALA A CA 1
ATOM 1811 C C . ALA A 1 143 ? 34.065 -5.462 45.577 1.00 18.72 123 ALA A C 1
ATOM 1812 O O . ALA A 1 143 ? 33.556 -6.288 44.820 1.00 16.55 123 ALA A O 1
ATOM 1819 N N . GLY A 1 144 ? 34.428 -4.257 45.165 1.00 17.95 124 GLY A N 1
ATOM 1820 C CA . GLY A 1 144 ? 34.193 -3.803 43.812 1.00 17.85 124 GLY A CA 1
ATOM 1821 C C . GLY A 1 144 ? 32.807 -3.235 43.576 1.00 18.91 124 GLY A C 1
ATOM 1822 O O . GLY A 1 144 ? 32.495 -2.842 42.446 1.00 18.03 124 GLY A O 1
ATOM 1826 N N . LEU A 1 145 ? 31.972 -3.188 44.605 1.00 15.23 125 LEU A N 1
ATOM 1827 C CA . LEU A 1 145 ? 30.633 -2.622 44.494 1.00 15.19 125 LEU A CA 1
ATOM 1828 C C . LEU A 1 145 ? 30.678 -1.119 44.279 1.00 18.20 125 LEU A C 1
ATOM 1829 O O . LEU A 1 145 ? 31.572 -0.423 44.763 1.00 20.03 125 LEU A O 1
ATOM 1845 N N . SER A 1 146 ? 29.682 -0.615 43.552 1.00 22.50 126 SER A N 1
ATOM 1846 C CA . SER A 1 146 ? 29.501 0.825 43.443 1.00 19.58 126 SER A CA 1
ATOM 1847 C C . SER A 1 146 ? 29.022 1.410 44.775 1.00 20.40 126 SER A C 1
ATOM 1848 O O . SER A 1 146 ? 28.630 0.700 45.696 1.00 21.47 126 SER A O 1
ATOM 1856 N N . PHE A 1 147 ? 29.057 2.735 44.863 1.00 19.79 127 PHE A N 1
ATOM 1857 C CA . PHE A 1 147 ? 28.577 3.426 46.059 1.00 16.73 127 PHE A CA 1
ATOM 1858 C C . PHE A 1 147 ? 27.118 3.081 46.350 1.00 18.45 127 PHE A C 1
ATOM 1859 O O . PHE A 1 147 ? 26.755 2.744 47.486 1.00 16.63 127 PHE A O 1
ATOM 1876 N N . GLU A 1 148 ? 26.278 3.104 45.320 1.00 18.38 128 GLU A N 1
ATOM 1877 C CA . GLU A 1 148 ? 24.841 3.025 45.444 1.00 19.96 128 GLU A CA 1
ATOM 1878 C C . GLU A 1 148 ? 24.266 2.144 44.345 1.00 21.94 128 GLU A C 1
ATOM 1879 O O . GLU A 1 148 ? 24.926 1.833 43.346 1.00 27.59 128 GLU A O 1
ATOM 1891 N N . LEU A 1 149 ? 22.999 1.775 44.516 1.00 20.66 129 LEU A N 1
ATOM 1892 C CA . LEU A 1 149 ? 22.170 1.194 43.472 1.00 24.78 129 LEU A CA 1
ATOM 1893 C C . LEU A 1 149 ? 21.167 2.247 43.006 1.00 23.75 129 LEU A C 1
ATOM 1894 O O . LEU A 1 149 ? 20.591 2.961 43.832 1.00 26.91 129 LEU A O 1
ATOM 1910 N N . ASP A 1 150 ? 20.929 2.323 41.699 1.00 31.28 130 ASP A N 1
ATOM 1911 C CA . ASP A 1 150 ? 20.018 3.326 41.139 1.00 30.14 130 ASP A CA 1
ATOM 1912 C C . ASP A 1 150 ? 18.579 2.830 41.266 1.00 26.62 130 ASP A C 1
ATOM 1913 O O . ASP A 1 150 ? 18.139 1.960 40.521 1.00 30.43 130 ASP A O 1
ATOM 1922 N N . ILE A 1 151 ? 17.831 3.389 42.226 1.00 29.62 131 ILE A N 1
ATOM 1923 C CA . ILE A 1 151 ? 16.471 2.923 42.471 1.00 33.97 131 ILE A CA 1
ATOM 1924 C C . ILE A 1 151 ? 15.540 3.281 41.326 1.00 32.93 131 ILE A C 1
ATOM 1925 O O . ILE A 1 151 ? 14.482 2.655 41.162 1.00 30.90 131 ILE A O 1
ATOM 1941 N N . GLN A 1 152 ? 15.893 4.294 40.537 1.00 36.29 132 GLN A N 1
ATOM 1942 C CA . GLN A 1 152 ? 15.069 4.700 39.412 1.00 49.82 132 GLN A CA 1
ATOM 1943 C C . GLN A 1 152 ? 14.918 3.609 38.359 1.00 37.76 132 GLN A C 1
ATOM 1944 O O . GLN A 1 152 ? 13.966 3.661 37.566 1.00 41.09 132 GLN A O 1
ATOM 1958 N N . LYS A 1 153 ? 15.827 2.637 38.315 1.00 37.30 133 LYS A N 1
ATOM 1959 C CA . LYS A 1 153 ? 15.787 1.580 37.314 1.00 36.92 133 LYS A CA 1
ATOM 1960 C C . LYS A 1 153 ? 15.266 0.257 37.868 1.00 39.27 133 LYS A C 1
ATOM 1961 O O . LYS A 1 153 ? 15.435 -0.784 37.224 1.00 45.13 133 LYS A O 1
ATOM 1980 N N . ALA A 1 154 ? 14.607 0.282 39.025 1.00 36.97 134 ALA A N 1
ATOM 1981 C CA . ALA A 1 154 ? 14.054 -0.912 39.654 1.00 56.86 134 ALA A CA 1
ATOM 1982 C C . ALA A 1 154 ? 12.531 -0.982 39.551 1.00 70.43 134 ALA A C 1
ATOM 1983 O O . ALA A 1 154 ? 11.848 -1.362 40.504 1.00 74.68 134 ALA A O 1
ATOM 1990 N N . GLU A 1 155 ? 11.972 -0.629 38.397 1.00 80.77 135 GLU A N 1
ATOM 1991 C CA . GLU A 1 155 ? 10.522 -0.636 38.259 1.00 83.75 135 GLU A CA 1
ATOM 1992 C C . GLU A 1 155 ? 9.982 -2.053 38.407 1.00 63.80 135 GLU A C 1
ATOM 1993 O O . GLU A 1 155 ? 10.517 -3.006 37.839 1.00 57.49 135 GLU A O 1
ATOM 2005 N N . GLY A 1 156 ? 8.901 -2.187 39.172 1.00 65.92 136 GLY A N 1
ATOM 2006 C CA . GLY A 1 156 ? 8.336 -3.499 39.411 1.00 75.49 136 GLY A CA 1
ATOM 2007 C C . GLY A 1 156 ? 9.143 -4.357 40.355 1.00 72.15 136 GLY A C 1
ATOM 2008 O O . GLY A 1 156 ? 9.000 -5.581 40.349 1.00 89.70 136 GLY A O 1
ATOM 2012 N N . ILE A 1 157 ? 10.005 -3.738 41.156 1.00 48.95 137 ILE A N 1
ATOM 2013 C CA . ILE A 1 157 ? 10.812 -4.432 42.148 1.00 44.88 137 ILE A CA 1
ATOM 2014 C C . ILE A 1 157 ? 10.562 -3.751 43.482 1.00 41.27 137 ILE A C 1
ATOM 2015 O O . ILE A 1 157 ? 10.554 -2.517 43.560 1.00 30.69 137 ILE A O 1
ATOM 2031 N N . ASP A 1 158 ? 10.307 -4.550 44.517 1.00 38.69 138 ASP A N 1
ATOM 2032 C CA . ASP A 1 158 ? 10.134 -4.028 45.868 1.00 44.75 138 ASP A CA 1
ATOM 2033 C C . ASP A 1 158 ? 11.510 -4.054 46.515 1.00 28.55 138 ASP A C 1
ATOM 2034 O O . ASP A 1 158 ? 11.971 -5.101 46.989 1.00 25.63 138 ASP A O 1
ATOM 2043 N N . LEU A 1 159 ? 12.181 -2.902 46.519 1.00 23.24 139 LEU A N 1
ATOM 2044 C CA .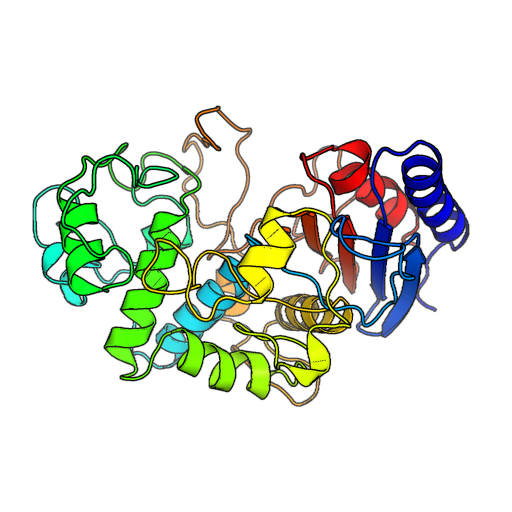 LEU A 1 159 ? 13.537 -2.853 47.026 1.00 22.28 139 LEU A CA 1
ATOM 2045 C C . LEU A 1 159 ? 13.598 -3.029 48.533 1.00 20.40 139 LEU A C 1
ATOM 2046 O O . LEU A 1 159 ? 14.700 -3.213 49.060 1.00 21.94 139 LEU A O 1
ATOM 2062 N N . THR A 1 160 ? 12.461 -3.021 49.232 1.00 20.94 140 THR A N 1
ATOM 2063 C CA . THR A 1 160 ? 12.473 -3.299 50.668 1.00 20.77 140 THR A CA 1
ATOM 2064 C C . THR A 1 160 ? 12.338 -4.794 50.943 1.00 28.46 140 THR A C 1
ATOM 2065 O O . THR A 1 160 ? 12.406 -5.210 52.105 1.00 25.63 140 THR A O 1
ATOM 2076 N N . ASN A 1 161 ? 12.137 -5.592 49.898 1.00 29.73 141 ASN A N 1
ATOM 2077 C CA . ASN A 1 161 ? 12.104 -7.046 49.987 1.00 40.58 141 ASN A CA 1
ATOM 2078 C C . ASN A 1 161 ? 13.506 -7.598 49.764 1.00 20.63 141 ASN A C 1
ATOM 2079 O O . ASN A 1 161 ? 14.140 -7.292 48.752 1.00 29.49 141 ASN A O 1
ATOM 2090 N N . GLU A 1 162 ? 13.990 -8.386 50.731 1.00 24.03 142 GLU A N 1
ATOM 2091 C CA . GLU A 1 162 ? 15.364 -8.878 50.718 1.00 29.38 142 GLU A CA 1
ATOM 2092 C C . GLU A 1 162 ? 15.689 -9.635 49.440 1.00 33.79 142 GLU A C 1
ATOM 2093 O O . GLU A 1 162 ? 16.726 -9.399 48.812 1.00 23.41 142 GLU A O 1
ATOM 2105 N N . GLU A 1 163 ? 14.859 -10.603 49.061 1.00 35.37 143 GLU A N 1
ATOM 2106 C CA . GLU A 1 163 ? 15.215 -11.425 47.913 1.00 43.85 143 GLU A CA 1
ATOM 2107 C C . GLU A 1 163 ? 15.138 -10.616 46.620 1.00 30.71 143 GLU A C 1
ATOM 2108 O O . GLU A 1 163 ? 15.985 -10.784 45.738 1.00 26.09 143 GLU A O 1
ATOM 2120 N N . GLU A 1 164 ? 14.131 -9.740 46.502 1.00 23.44 144 GLU A N 1
ATOM 2121 C CA . GLU A 1 164 ? 14.036 -8.904 45.304 1.00 27.69 144 GLU A CA 1
ATOM 2122 C C . GLU A 1 164 ? 15.194 -7.910 45.223 1.00 23.93 144 GLU A C 1
ATOM 2123 O O . GLU A 1 164 ? 15.667 -7.583 44.122 1.00 22.63 144 GLU A O 1
ATOM 2135 N N . TRP A 1 165 ? 15.636 -7.390 46.369 1.00 21.07 145 TRP A N 1
ATOM 2136 C CA . TRP A 1 165 ? 16.759 -6.460 46.383 1.00 16.93 145 TRP A CA 1
ATOM 2137 C C . TRP A 1 165 ? 18.065 -7.157 45.996 1.00 19.37 145 TRP A C 1
ATOM 2138 O O . TRP A 1 165 ? 18.831 -6.634 45.176 1.00 19.03 145 TRP A O 1
ATOM 2159 N N . ILE A 1 166 ? 18.322 -8.351 46.535 1.00 21.59 146 ILE A N 1
ATOM 2160 C CA . ILE A 1 166 ? 19.526 -9.092 46.148 1.00 17.27 146 ILE A CA 1
ATOM 2161 C C . ILE A 1 166 ? 19.515 -9.377 44.650 1.00 18.21 146 ILE A C 1
ATOM 2162 O O . ILE A 1 166 ? 20.513 -9.178 43.957 1.00 20.74 146 ILE A O 1
ATOM 2178 N N . ASN A 1 167 ? 18.390 -9.869 44.135 1.00 28.83 147 ASN A N 1
ATOM 2179 C CA . ASN A 1 167 ? 18.335 -10.215 42.716 1.00 39.97 147 ASN A CA 1
ATOM 2180 C C . ASN A 1 167 ? 18.559 -8.981 41.850 1.00 22.65 147 ASN A C 1
ATOM 2181 O O . ASN A 1 167 ? 19.220 -9.061 40.807 1.00 26.34 147 ASN A O 1
ATOM 2192 N N . TYR A 1 168 ? 18.033 -7.823 42.275 1.00 20.46 148 TYR A N 1
ATOM 2193 C CA . TYR A 1 168 ? 18.318 -6.590 41.551 1.00 23.94 148 TYR A CA 1
ATOM 2194 C C . TYR A 1 168 ? 19.795 -6.234 41.661 1.00 25.57 148 TYR A C 1
ATOM 2195 O O . TYR A 1 168 ? 20.436 -5.886 40.658 1.00 24.81 148 TYR A O 1
ATOM 2213 N N . LEU A 1 169 ? 20.353 -6.329 42.873 1.00 20.26 149 LEU A N 1
ATOM 2214 C CA . LEU A 1 169 ? 21.768 -6.028 43.051 1.00 17.43 149 LEU A CA 1
ATOM 2215 C C . LEU A 1 169 ? 22.624 -6.819 42.070 1.00 18.42 149 LEU A C 1
ATOM 2216 O O . LEU A 1 169 ? 23.484 -6.251 41.391 1.00 22.77 149 LEU A O 1
ATOM 2232 N N . VAL A 1 170 ? 22.422 -8.143 42.003 1.00 19.12 150 VAL A N 1
ATOM 2233 C CA . VAL A 1 170 ? 23.323 -8.991 41.220 1.00 20.91 150 VAL A CA 1
ATOM 2234 C C . VAL A 1 170 ? 23.034 -8.926 39.729 1.00 23.32 150 VAL A C 1
ATOM 2235 O O . VAL A 1 170 ? 23.781 -9.506 38.938 1.00 24.42 150 VAL A O 1
ATOM 2248 N N . SER A 1 171 ? 21.988 -8.210 39.325 1.00 26.37 151 SER A N 1
ATOM 2249 C CA . SER A 1 171 ? 21.733 -7.923 37.921 1.00 27.83 151 SER A CA 1
ATOM 2250 C C . SER A 1 171 ? 22.436 -6.656 37.456 1.00 28.01 151 SER A C 1
ATOM 2251 O O . SER A 1 171 ? 22.370 -6.325 36.269 1.00 29.01 151 SER A O 1
ATOM 2259 N N . THR A 1 172 ? 23.113 -5.955 38.355 1.00 28.09 152 THR A N 1
ATOM 2260 C CA . THR A 1 172 ? 23.793 -4.701 38.064 1.00 25.29 152 THR A CA 1
ATOM 2261 C C . THR A 1 172 ? 25.302 -4.918 38.040 1.00 28.40 152 THR A C 1
ATOM 2262 O O . THR A 1 172 ? 25.841 -5.612 38.904 1.00 26.11 152 THR A O 1
ATOM 2273 N N . PRO A 1 173 ? 26.014 -4.340 37.076 1.00 28.15 153 PRO A N 1
ATOM 2274 C CA . PRO A 1 173 ? 27.442 -4.645 36.946 1.00 25.70 153 PRO A CA 1
ATOM 2275 C C . PRO A 1 173 ? 28.251 -4.150 38.131 1.00 23.96 153 PRO A C 1
ATOM 2276 O O . PRO A 1 173 ? 27.973 -3.093 38.698 1.00 28.70 153 PRO A O 1
ATOM 2287 N N . LEU A 1 174 ? 29.262 -4.938 38.494 1.00 25.76 154 LEU A N 1
ATOM 2288 C CA . LEU A 1 174 ? 30.235 -4.502 39.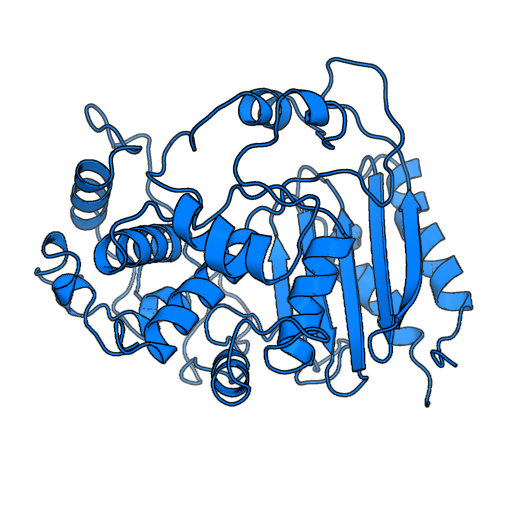490 1.00 21.22 154 LEU A CA 1
ATOM 2289 C C . LEU A 1 174 ? 31.120 -3.414 38.891 1.00 22.74 154 LEU A C 1
ATOM 2290 O O . LEU A 1 174 ? 31.407 -3.423 37.690 1.00 25.83 154 LEU A O 1
ATOM 2306 N N . GLU A 1 175 ? 31.513 -2.449 39.716 1.00 26.71 155 GLU A N 1
ATOM 2307 C CA . GLU A 1 175 ? 32.325 -1.344 39.214 1.00 25.33 155 GLU A CA 1
ATOM 2308 C C . GLU A 1 175 ? 33.793 -1.726 39.082 1.00 24.63 155 GLU A C 1
ATOM 2309 O O . GLU A 1 175 ? 34.466 -1.294 38.130 1.00 24.80 155 GLU A O 1
ATOM 2321 N N . TYR A 1 176 ? 34.302 -2.532 40.012 1.00 24.61 156 TYR A N 1
ATOM 2322 C CA . TYR A 1 176 ? 35.662 -3.048 39.997 1.00 26.39 156 TYR A CA 1
ATOM 2323 C C . TYR A 1 176 ? 35.638 -4.545 40.304 1.00 30.40 156 TYR A C 1
ATOM 2324 O O . TYR A 1 176 ? 34.641 -5.071 40.807 1.00 23.97 156 TYR A O 1
ATOM 2342 N N . GLY A 1 177 ? 36.743 -5.230 40.021 1.00 26.11 157 GLY A N 1
ATOM 2343 C CA . GLY A 1 177 ? 36.974 -6.544 40.598 1.00 22.97 157 GLY A CA 1
ATOM 2344 C C . GLY A 1 177 ? 37.202 -6.395 42.098 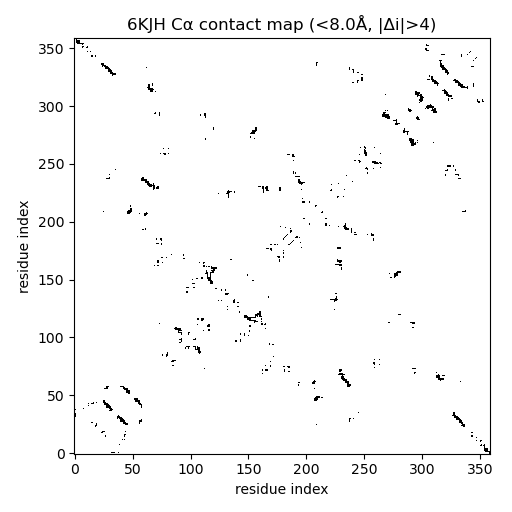1.00 26.30 157 GLY A C 1
ATOM 2345 O O . GLY A 1 177 ? 37.247 -5.290 42.636 1.00 24.05 157 GLY A O 1
ATOM 2349 N N . VAL A 1 178 ? 37.334 -7.543 42.797 1.00 24.73 158 VAL A N 1
ATOM 2350 C CA . VAL A 1 178 ? 37.622 -7.487 44.234 1.00 20.85 158 VAL A CA 1
ATOM 2351 C C . VAL A 1 178 ? 39.098 -7.150 44.448 1.00 17.85 158 VAL A C 1
ATOM 2352 O O . VAL A 1 178 ? 39.958 -7.488 43.626 1.00 20.48 158 VAL A O 1
ATOM 2365 N N . ASP A 1 179 ? 39.394 -6.485 45.574 1.00 21.15 159 ASP A N 1
ATOM 2366 C CA . ASP A 1 179 ? 40.767 -6.131 45.966 1.00 20.98 159 ASP A CA 1
ATOM 2367 C C . ASP A 1 179 ? 41.469 -5.300 44.897 1.00 21.55 159 ASP A C 1
ATOM 2368 O O . ASP A 1 179 ? 42.684 -5.404 44.705 1.00 23.58 159 ASP A O 1
ATOM 2377 N N . GLU A 1 180 ? 40.704 -4.513 44.158 1.00 21.79 160 GLU A N 1
ATOM 2378 C CA . GLU A 1 180 ? 41.278 -3.617 43.161 1.00 19.57 160 GLU A CA 1
ATOM 2379 C C . GLU A 1 180 ? 41.256 -2.175 43.603 1.00 19.40 160 GLU A C 1
ATOM 2380 O O . GLU A 1 180 ? 42.069 -1.370 43.132 1.00 27.50 160 GLU A O 1
ATOM 2392 N N . ALA A 1 181 ? 40.319 -1.828 44.472 1.00 18.72 161 ALA A N 1
ATOM 2393 C CA . ALA A 1 181 ? 40.170 -0.462 44.927 1.00 20.35 161 ALA A CA 1
ATOM 2394 C C . ALA A 1 181 ? 39.416 -0.465 46.246 1.00 18.26 161 ALA A C 1
ATOM 2395 O O . ALA A 1 181 ? 38.550 -1.316 46.476 1.00 17.98 161 ALA A O 1
ATOM 2402 N N . TRP A 1 182 ? 39.710 0.524 47.073 1.00 18.08 162 TRP A N 1
ATOM 2403 C CA . TRP A 1 182 ? 38.844 0.886 48.193 1.00 17.01 162 TRP A CA 1
ATOM 2404 C C . TRP A 1 182 ? 37.796 1.836 47.621 1.00 19.89 162 TRP A C 1
ATOM 2405 O O . TRP A 1 182 ? 38.139 2.887 47.101 1.00 21.18 162 TRP A O 1
ATOM 2426 N N . ASN A 1 183 ? 36.524 1.427 47.647 1.00 19.64 163 ASN A N 1
ATOM 2427 C CA . ASN A 1 183 ? 35.471 2.236 47.053 1.00 17.17 163 ASN A CA 1
ATOM 2428 C C . ASN A 1 183 ? 34.295 2.210 48.016 1.00 18.67 163 ASN A C 1
ATOM 2429 O O . ASN A 1 183 ? 33.608 1.196 48.152 1.00 14.98 163 ASN A O 1
ATOM 2440 N N . TYR A 1 184 ? 34.119 3.305 48.744 1.00 16.93 164 TYR A N 1
ATOM 2441 C CA . TYR A 1 184 ? 33.105 3.357 49.788 1.00 15.49 164 TYR A CA 1
ATOM 2442 C C . TYR A 1 184 ? 31.736 2.992 49.232 1.00 14.01 164 TYR A C 1
ATOM 2443 O O . TYR A 1 184 ? 31.298 3.573 48.233 1.00 17.50 164 TYR A O 1
ATOM 2461 N N . SER A 1 185 ? 31.085 2.002 49.849 1.00 13.45 165 SER A N 1
ATOM 2462 C CA . SER A 1 185 ? 29.856 1.432 49.287 1.00 14.81 165 SER A CA 1
ATOM 2463 C C . SER A 1 185 ? 28.753 1.321 50.336 1.00 13.34 165 SER A C 1
ATOM 2464 O O . SER A 1 185 ? 28.928 0.692 51.387 1.00 14.71 165 SER A O 1
ATOM 2472 N N . ARG A 1 186 ? 27.597 1.918 50.029 1.00 15.27 166 ARG A N 1
ATOM 2473 C CA . ARG A 1 186 ? 26.419 1.724 50.857 1.00 14.21 166 ARG A CA 1
ATOM 2474 C C . ARG A 1 186 ? 25.898 0.314 50.728 1.00 12.98 166 ARG A C 1
ATOM 2475 O O . ARG A 1 186 ? 25.437 -0.286 51.711 1.00 14.48 166 ARG A O 1
ATOM 2496 N N . THR A 1 187 ? 25.940 -0.224 49.516 1.00 13.90 167 THR A N 1
ATOM 2497 C CA . THR A 1 187 ? 25.326 -1.514 49.274 1.00 16.71 167 THR A CA 1
ATOM 2498 C C . THR A 1 187 ? 26.099 -2.633 49.939 1.00 13.61 167 THR A C 1
ATOM 2499 O O . THR A 1 187 ? 25.487 -3.623 50.366 1.00 15.41 167 THR A O 1
ATOM 2510 N N . GLY A 1 188 ? 27.426 -2.499 50.048 1.00 12.78 168 GLY A N 1
ATOM 2511 C CA . GLY A 1 188 ? 28.198 -3.493 50.770 1.00 12.51 168 GLY A CA 1
ATOM 2512 C C . GLY A 1 188 ? 27.638 -3.789 52.145 1.00 15.91 168 GLY A C 1
ATOM 2513 O O . GLY A 1 188 ? 27.575 -4.940 52.584 1.00 15.32 168 GLY A O 1
ATOM 2517 N N . PHE A 1 189 ? 27.233 -2.751 52.857 1.00 13.18 169 PHE A N 1
ATOM 2518 C CA . PHE A 1 189 ? 26.751 -2.943 54.216 1.00 11.30 169 PHE A CA 1
ATOM 2519 C C . PHE A 1 189 ? 25.291 -3.341 54.291 1.00 11.38 169 PHE A C 1
ATOM 2520 O O . PHE A 1 189 ? 24.896 -4.005 55.275 1.00 14.27 169 PHE A O 1
ATOM 2537 N N . VAL A 1 190 ? 24.479 -3.020 53.283 1.00 11.87 170 VAL A N 1
ATOM 2538 C CA . VAL A 1 190 ? 23.157 -3.631 53.203 1.00 13.63 170 VAL A CA 1
ATOM 2539 C C . VAL A 1 190 ? 23.296 -5.145 53.085 1.00 15.37 170 VAL A C 1
ATOM 2540 O O . VAL A 1 190 ? 22.609 -5.900 53.778 1.00 13.66 170 VAL A O 1
ATOM 2553 N N . ILE A 1 191 ? 24.224 -5.607 52.256 1.00 12.35 171 ILE A N 1
ATOM 2554 C CA . ILE A 1 191 ? 24.452 -7.045 52.112 1.00 12.58 171 ILE A CA 1
ATOM 2555 C C . ILE A 1 191 ? 24.891 -7.659 53.436 1.00 12.22 171 ILE A C 1
ATOM 2556 O O . ILE A 1 191 ? 24.422 -8.729 53.819 1.00 12.39 171 ILE A O 1
ATOM 2572 N N . LEU A 1 192 ? 25.784 -6.988 54.167 1.00 12.14 172 LEU A N 1
ATOM 2573 C CA . LEU A 1 192 ? 26.186 -7.490 55.470 1.00 16.43 172 LEU A CA 1
ATOM 2574 C C . LEU A 1 192 ? 24.980 -7.624 56.400 1.00 16.25 172 LEU A C 1
ATOM 2575 O O . LEU A 1 192 ? 24.864 -8.615 57.121 1.00 14.40 172 LEU A O 1
ATOM 2591 N N . GLY A 1 193 ? 24.048 -6.654 56.373 1.00 13.86 173 GLY A N 1
ATOM 2592 C CA . GLY A 1 193 ? 22.829 -6.795 57.172 1.00 15.22 173 GLY A CA 1
ATOM 2593 C C . GLY A 1 193 ? 22.019 -8.029 56.810 1.00 15.67 173 GLY A C 1
ATOM 2594 O O . GLY A 1 193 ? 21.475 -8.717 57.678 1.00 15.15 173 GLY A O 1
ATOM 2598 N N . ILE A 1 194 ? 21.912 -8.314 55.522 1.00 12.33 174 ILE A N 1
ATOM 2599 C CA . ILE A 1 194 ? 21.178 -9.502 55.093 1.00 13.83 174 ILE A CA 1
ATOM 2600 C C . ILE A 1 194 ? 21.878 -10.755 55.595 1.00 14.84 174 ILE A C 1
ATOM 2601 O O . ILE A 1 194 ? 21.229 -11.700 56.064 1.00 16.79 174 ILE A O 1
ATOM 2617 N N . ILE A 1 195 ? 23.209 -10.790 55.472 1.00 13.78 175 ILE A N 1
ATOM 2618 C CA . ILE A 1 195 ? 23.981 -11.942 55.932 1.00 13.76 175 ILE A CA 1
ATOM 2619 C C . ILE A 1 195 ? 23.745 -12.162 57.421 1.00 18.96 175 ILE A C 1
ATOM 2620 O O . ILE A 1 195 ? 23.492 -13.285 57.877 1.00 17.51 175 ILE A O 1
ATOM 2636 N N . ILE A 1 196 ? 23.800 -11.075 58.198 1.00 15.01 176 ILE A N 1
ATOM 2637 C CA . ILE A 1 196 ? 23.531 -11.165 59.634 1.00 13.63 176 ILE A CA 1
ATOM 2638 C C . ILE A 1 196 ? 22.170 -11.804 59.878 1.00 14.66 176 ILE A C 1
ATOM 2639 O O . ILE A 1 196 ? 22.024 -12.706 60.702 1.00 15.56 176 ILE A O 1
ATOM 2655 N N . SER A 1 197 ? 21.149 -11.357 59.151 1.00 14.42 177 SER A N 1
ATOM 2656 C CA . SER A 1 197 ? 19.812 -11.912 59.340 1.00 14.76 177 SER A CA 1
ATOM 2657 C C . SER A 1 197 ? 19.763 -13.386 58.969 1.00 20.88 177 SER A C 1
ATOM 2658 O O . SER A 1 197 ? 19.115 -14.191 59.654 1.00 21.14 177 SER A O 1
ATOM 2666 N N . LYS A 1 198 ? 20.428 -13.761 57.892 1.00 16.44 178 LYS A N 1
ATOM 2667 C CA . LYS A 1 198 ? 20.352 -15.127 57.417 1.00 19.70 178 LYS A CA 1
ATOM 2668 C C . LYS A 1 198 ? 20.996 -16.101 58.389 1.00 21.04 178 LYS A C 1
ATOM 2669 O O . LYS A 1 198 ? 20.505 -17.222 58.540 1.00 21.18 178 LYS A O 1
ATOM 2688 N N . VAL A 1 199 ? 22.116 -15.730 59.015 1.00 19.20 179 VAL A N 1
ATOM 2689 C CA . VAL A 1 199 ? 22.768 -16.733 59.862 1.00 21.69 179 VAL A CA 1
ATOM 2690 C C . VAL A 1 199 ? 22.236 -16.755 61.294 1.00 25.17 179 VAL A C 1
ATOM 2691 O O . VAL A 1 199 ? 22.528 -17.712 62.033 1.00 29.41 179 VAL A O 1
ATOM 2704 N N . THR A 1 200 ? 21.475 -15.738 61.706 1.00 18.35 180 THR A N 1
ATOM 2705 C CA . THR A 1 200 ? 20.905 -15.664 63.043 1.00 19.23 180 THR A CA 1
ATOM 2706 C C . THR A 1 200 ? 19.428 -16.039 63.103 1.00 20.60 180 THR A C 1
ATOM 2707 O O . THR A 1 200 ? 18.920 -16.326 64.195 1.00 23.50 180 THR A O 1
ATOM 2718 N N . GLY A 1 201 ? 18.719 -15.984 61.983 1.00 21.65 181 GLY A N 1
ATOM 2719 C CA . GLY A 1 201 ? 17.294 -16.271 61.994 1.00 28.30 181 GLY A CA 1
ATOM 2720 C C 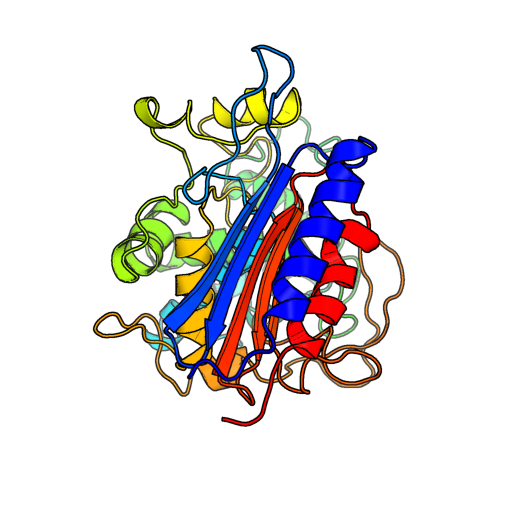. GLY A 1 201 ? 16.405 -15.202 62.596 1.00 20.58 181 GLY A C 1
ATOM 2721 O O . GLY A 1 201 ? 15.237 -15.482 62.896 1.00 20.04 181 GLY A O 1
ATOM 2725 N N . VAL A 1 202 ? 16.931 -13.996 62.801 1.00 19.18 182 VAL A N 1
ATOM 2726 C CA . VAL A 1 202 ? 16.144 -12.839 63.193 1.00 15.11 182 VAL A CA 1
ATOM 2727 C C . VAL A 1 202 ? 16.471 -11.716 62.206 1.00 19.56 182 VAL A C 1
ATOM 2728 O O . VAL A 1 202 ? 17.370 -11.829 61.366 1.00 18.61 182 VAL A O 1
ATOM 2741 N N . SER A 1 203 ? 15.732 -10.620 62.315 1.00 19.07 183 SER A N 1
ATOM 2742 C CA . SER A 1 203 ? 16.006 -9.504 61.429 1.00 18.77 183 SER A CA 1
ATOM 2743 C C . SER A 1 203 ? 17.326 -8.867 61.838 1.00 17.94 183 SER A C 1
ATOM 2744 O O . SER A 1 203 ? 17.774 -8.990 62.979 1.00 15.86 183 SER A O 1
ATOM 2752 N N . TYR A 1 204 ? 17.943 -8.166 60.885 1.00 14.75 184 TYR A N 1
ATOM 2753 C CA . TYR A 1 204 ? 19.157 -7.409 61.182 1.00 14.34 184 TYR A CA 1
ATOM 2754 C C . TYR A 1 204 ? 18.933 -6.457 62.359 1.00 11.92 184 TYR A C 1
ATOM 2755 O O . TYR A 1 204 ? 19.754 -6.401 63.295 1.00 12.46 184 TYR A O 1
ATOM 2773 N N . GLU A 1 205 ? 17.792 -5.747 62.359 1.00 13.44 185 GLU A N 1
ATOM 2774 C CA . GLU A 1 205 ? 17.513 -4.766 63.397 1.00 12.90 185 GLU A CA 1
ATOM 2775 C C . GLU A 1 205 ? 17.296 -5.449 64.739 1.00 12.32 185 GLU A C 1
ATOM 2776 O O . GLU A 1 205 ? 17.756 -4.948 65.779 1.00 15.35 185 GLU A O 1
ATOM 2788 N N . GLN A 1 206 ? 16.602 -6.590 64.741 1.00 13.07 186 GLN A N 1
ATOM 2789 C CA . GLN A 1 206 ? 16.413 -7.358 65.972 1.00 13.81 186 GLN A CA 1
ATOM 2790 C C . GLN A 1 206 ? 17.751 -7.822 66.514 1.00 14.84 186 GLN A C 1
ATOM 2791 O O . GLN A 1 206 ? 17.986 -7.790 67.730 1.00 15.86 186 GLN A O 1
ATOM 2805 N N . TYR A 1 207 ? 18.640 -8.272 65.626 1.00 14.60 187 TYR A N 1
ATOM 2806 C CA . TYR A 1 207 ? 19.933 -8.740 66.096 1.00 14.66 187 TYR A CA 1
ATOM 2807 C C . TYR A 1 207 ? 20.702 -7.598 66.759 1.00 15.46 187 TYR A C 1
ATOM 2808 O O . TYR A 1 207 ? 21.203 -7.725 67.893 1.00 15.10 187 TYR A O 1
ATOM 2826 N N . VAL A 1 208 ? 20.833 -6.475 66.055 1.00 11.58 188 VAL A N 1
ATOM 2827 C CA . VAL A 1 208 ? 21.634 -5.379 66.577 1.00 13.88 188 VAL A CA 1
ATOM 2828 C C . VAL A 1 208 ? 21.008 -4.826 67.859 1.00 11.86 188 VAL A C 1
ATOM 2829 O O . VAL A 1 208 ? 21.719 -4.424 68.787 1.00 12.97 188 VAL A O 1
ATOM 2842 N N . THR A 1 209 ? 19.667 -4.740 67.909 1.00 13.92 189 THR A N 1
ATOM 2843 C CA . THR A 1 209 ? 19.018 -4.190 69.092 1.00 14.61 189 THR A CA 1
ATOM 2844 C C . THR A 1 209 ? 19.335 -5.033 70.326 1.00 15.35 189 THR A C 1
ATOM 2845 O O . THR A 1 209 ? 19.647 -4.495 71.391 1.00 14.87 189 THR A O 1
ATOM 2856 N N . LYS A 1 210 ? 19.286 -6.362 70.198 1.00 13.22 190 LYS A N 1
ATOM 2857 C CA . LYS A 1 210 ? 19.546 -7.192 71.364 1.00 13.20 190 LYS A CA 1
ATOM 2858 C C . LYS A 1 210 ? 21.033 -7.237 71.708 1.00 14.97 190 LYS A C 1
ATOM 2859 O O . LYS A 1 210 ? 21.424 -7.012 72.858 1.00 18.90 190 LYS A O 1
ATOM 2878 N N . HIS A 1 211 ? 21.872 -7.514 70.729 1.00 14.88 191 HIS A N 1
ATOM 2879 C CA . HIS A 1 211 ? 23.244 -7.912 70.993 1.00 13.22 191 HIS A CA 1
ATOM 2880 C C . HIS A 1 211 ? 24.242 -6.763 70.965 1.00 13.94 191 HIS A C 1
ATOM 2881 O O . HIS A 1 211 ? 25.414 -6.984 71.306 1.00 14.50 191 HIS A O 1
ATOM 2895 N N . ILE A 1 212 ? 23.810 -5.555 70.605 1.00 11.83 192 ILE A N 1
ATOM 2896 C CA . ILE A 1 212 ? 24.670 -4.384 70.623 1.00 12.80 192 ILE A CA 1
ATOM 2897 C C . ILE A 1 212 ? 24.018 -3.248 71.404 1.00 14.17 192 ILE A C 1
ATOM 2898 O O . ILE A 1 212 ? 24.582 -2.763 72.387 1.00 13.49 192 ILE A O 1
ATOM 2914 N N . ILE A 1 213 ? 22.820 -2.823 70.995 1.00 14.69 193 ILE A N 1
ATOM 2915 C CA . ILE A 1 213 ? 22.174 -1.684 71.672 1.00 11.59 193 ILE A CA 1
ATOM 2916 C C . ILE A 1 213 ? 21.842 -2.020 73.126 1.00 13.44 193 ILE A C 1
ATOM 2917 O O . ILE A 1 213 ? 22.301 -1.336 74.054 1.00 12.90 193 ILE A O 1
ATOM 2933 N N . GLU A 1 214 ? 21.034 -3.067 73.367 1.00 14.04 194 GLU A N 1
ATOM 2934 C CA . GLU A 1 214 ? 20.697 -3.435 74.743 1.00 14.61 194 GLU A CA 1
ATOM 2935 C C . GLU A 1 214 ? 21.936 -3.943 75.470 1.00 15.61 194 GLU A C 1
ATOM 2936 O O . GLU A 1 214 ? 22.155 -3.609 76.643 1.00 18.25 194 GLU A O 1
ATOM 2948 N N . ALA A 1 215 ? 22.801 -4.667 74.759 1.00 13.16 195 ALA A N 1
ATOM 2949 C CA . ALA A 1 215 ? 23.943 -5.309 75.382 1.00 17.28 195 ALA A CA 1
ATOM 2950 C C . ALA A 1 215 ? 24.938 -4.287 75.910 1.00 16.51 195 ALA A C 1
ATOM 2951 O O . ALA A 1 215 ? 25.580 -4.526 76.938 1.00 19.17 195 ALA A O 1
ATOM 2958 N N . LEU A 1 216 ? 25.098 -3.160 75.213 1.00 14.52 196 LEU A N 1
ATOM 2959 C CA . LEU A 1 216 ? 25.990 -2.102 75.658 1.00 15.93 196 LEU A CA 1
ATOM 2960 C C . LEU A 1 216 ? 25.294 -1.102 76.573 1.00 15.69 196 LEU A C 1
ATOM 2961 O O . LEU A 1 216 ? 25.952 -0.182 77.054 1.00 16.48 196 LEU A O 1
ATOM 2977 N N . GLY A 1 217 ? 23.996 -1.272 76.845 1.00 14.61 197 GLY A N 1
ATOM 2978 C CA . GLY A 1 217 ? 23.291 -0.332 77.706 1.00 14.37 197 GLY A CA 1
ATOM 2979 C C . GLY A 1 217 ? 23.046 1.021 77.071 1.00 15.70 197 GLY A C 1
ATOM 2980 O O . GLY A 1 217 ? 23.071 2.049 77.761 1.00 16.42 197 GLY A O 1
ATOM 2984 N N . LEU A 1 218 ? 22.833 1.063 75.769 1.00 14.66 198 LEU A N 1
ATOM 2985 C CA . LEU A 1 218 ? 22.548 2.317 75.102 1.00 13.21 198 LEU A CA 1
ATOM 2986 C C . LEU A 1 218 ? 21.094 2.671 75.334 1.00 17.40 198 LEU A C 1
ATOM 2987 O O . LEU A 1 218 ? 20.194 1.885 75.015 1.00 23.71 198 LEU A O 1
ATOM 3003 N N . GLU A 1 219 ? 20.857 3.865 75.865 1.00 16.72 199 GLU A N 1
ATOM 3004 C CA . GLU A 1 219 ? 19.524 4.204 76.348 1.00 22.50 199 GLU A CA 1
ATOM 3005 C C . GLU A 1 219 ? 18.689 5.036 75.392 1.00 19.28 199 GLU A C 1
ATOM 3006 O O . GLU A 1 219 ? 17.461 5.100 75.575 1.00 16.92 199 GLU A O 1
ATOM 3018 N N . ARG A 1 220 ? 19.289 5.666 74.386 1.00 15.78 200 ARG A N 1
ATOM 3019 C CA . ARG A 1 220 ? 18.522 6.498 73.462 1.00 16.03 200 ARG A CA 1
ATOM 3020 C C . ARG A 1 220 ? 18.945 6.231 72.023 1.00 15.38 200 ARG A C 1
ATOM 3021 O O . ARG A 1 220 ? 19.134 7.132 71.227 1.00 15.84 200 ARG A O 1
ATOM 3042 N N . THR A 1 221 ? 19.034 4.948 71.672 1.00 12.53 201 THR A N 1
ATOM 3043 C CA . THR A 1 221 ? 19.453 4.487 70.354 1.00 11.74 201 THR A CA 1
ATOM 3044 C C . THR A 1 221 ? 18.388 3.531 69.827 1.00 11.85 201 THR A C 1
ATOM 3045 O O . THR A 1 221 ? 17.996 2.573 70.520 1.00 15.07 201 THR A O 1
ATOM 3056 N N . TYR A 1 222 ? 17.920 3.805 68.609 1.00 12.84 202 TYR A N 1
ATOM 3057 C CA . TYR A 1 222 ? 16.781 3.100 68.048 1.00 16.00 202 TYR A CA 1
ATOM 3058 C C . TYR A 1 222 ? 16.881 3.093 66.534 1.00 13.09 202 TYR A C 1
ATOM 3059 O O . TYR A 1 222 ? 17.223 4.111 65.920 1.00 13.19 202 TYR A O 1
ATOM 3077 N N . PHE A 1 223 ? 16.522 1.967 65.913 1.00 13.68 203 PHE A N 1
ATOM 3078 C CA . PHE A 1 223 ? 16.271 2.015 64.476 1.00 12.03 203 PHE A CA 1
ATOM 3079 C C . PHE A 1 223 ? 15.002 2.806 64.169 1.00 13.39 203 PHE A C 1
ATOM 3080 O O . PHE A 1 223 ? 14.931 3.517 63.164 1.00 15.24 203 PHE A O 1
ATOM 3097 N N . TYR A 1 224 ? 13.992 2.672 65.004 1.00 14.34 204 TYR A N 1
ATOM 3098 C CA . TYR A 1 224 ? 12.729 3.400 64.884 1.00 16.78 204 TYR A CA 1
ATOM 3099 C C . TYR A 1 224 ? 12.385 4.011 66.230 1.00 16.82 204 TYR A C 1
ATOM 3100 O O . TYR A 1 224 ? 12.252 3.299 67.230 1.00 19.48 204 TYR A O 1
ATOM 3118 N N . VAL A 1 225 ? 12.223 5.331 66.259 1.00 18.79 205 VAL A N 1
ATOM 3119 C CA . VAL A 1 225 ? 12.072 6.054 67.521 1.00 16.03 205 VAL A CA 1
ATOM 3120 C C . VAL A 1 225 ? 10.655 5.834 68.042 1.00 14.74 205 VAL A C 1
ATOM 3121 O O . VAL A 1 225 ? 9.704 5.952 67.276 1.00 18.25 205 VAL A O 1
ATOM 3134 N N . PRO A 1 226 ? 10.494 5.483 69.315 1.00 18.18 206 PRO A N 1
ATOM 3135 C CA . PRO A 1 226 ? 9.127 5.356 69.850 1.00 20.24 206 PRO A CA 1
ATOM 3136 C C . PRO A 1 226 ? 8.344 6.649 69.673 1.00 19.81 206 PRO A C 1
ATOM 3137 O O . PRO A 1 226 ? 8.893 7.746 69.770 1.00 19.86 206 PRO A O 1
ATOM 3148 N N . ASP A 1 227 ? 7.038 6.504 69.423 1.00 20.32 207 ASP A N 1
ATOM 3149 C CA . ASP A 1 227 ? 6.194 7.674 69.206 1.00 21.73 207 ASP A CA 1
ATOM 3150 C C . ASP A 1 227 ? 6.348 8.716 70.310 1.00 22.15 207 ASP A C 1
ATOM 3151 O O . ASP A 1 227 ? 6.396 9.918 70.028 1.00 25.58 207 ASP A O 1
ATOM 3160 N N . THR A 1 228 ? 6.425 8.283 71.576 1.00 19.80 208 THR A N 1
ATOM 3161 C CA . THR A 1 228 ? 6.500 9.226 72.684 1.00 22.91 208 THR A CA 1
ATOM 3162 C C . THR A 1 228 ? 7.795 10.020 72.703 1.00 22.44 208 THR A C 1
ATOM 3163 O O . THR A 1 228 ? 7.844 11.081 73.333 1.00 23.14 208 THR A O 1
ATOM 3174 N N . LEU A 1 229 ? 8.835 9.554 72.015 1.00 19.43 209 LEU A N 1
ATOM 3175 C CA . LEU A 1 229 ? 10.115 10.245 72.003 1.00 21.93 209 LEU A CA 1
ATOM 3176 C C . LEU A 1 229 ? 10.368 11.008 70.704 1.00 18.22 209 LEU A C 1
ATOM 3177 O O . LEU A 1 229 ? 11.371 11.710 70.606 1.00 18.22 209 LEU A O 1
ATOM 3193 N N . LYS A 1 230 ? 9.489 10.896 69.714 1.00 17.66 210 LYS A N 1
ATOM 3194 C CA . LYS A 1 230 ? 9.772 11.542 68.435 1.00 19.74 210 LYS A CA 1
ATOM 3195 C C . LYS A 1 230 ? 9.918 13.050 68.585 1.00 21.72 210 LYS A C 1
ATOM 3196 O O . LYS A 1 230 ? 10.683 13.670 67.836 1.00 16.52 210 LYS A O 1
ATOM 3215 N N . GLU A 1 231 ? 9.219 13.658 69.552 1.00 19.29 211 GLU A N 1
ATOM 3216 C CA . GLU A 1 231 ? 9.361 15.097 69.765 1.00 24.72 211 GLU A CA 1
ATOM 3217 C C . GLU A 1 231 ? 10.737 15.475 70.300 1.00 24.49 211 GLU A C 1
ATOM 3218 O O . GLU A 1 231 ? 11.086 16.661 70.313 1.00 22.03 211 GLU A O 1
ATOM 3230 N N . GLU A 1 232 ? 11.522 14.516 70.769 1.00 22.82 212 GLU A N 1
ATOM 3231 C CA . GLU A 1 232 ? 12.859 14.814 71.254 1.00 18.43 212 GLU A CA 1
ATOM 3232 C C . GLU A 1 232 ? 13.926 14.524 70.202 1.00 19.49 212 GLU A C 1
ATOM 3233 O O . GLU A 1 232 ? 15.112 14.436 70.539 1.00 19.18 212 GLU A O 1
ATOM 3245 N N . VAL A 1 233 ? 13.532 14.386 68.949 1.00 15.38 213 VAL A N 1
ATOM 3246 C CA . VAL A 1 233 ? 14.461 14.085 67.864 1.00 14.75 213 VAL A CA 1
ATOM 3247 C C . VAL A 1 233 ? 14.775 15.366 67.108 1.00 15.05 213 VAL A C 1
ATOM 3248 O O . VAL A 1 233 ? 13.860 16.078 66.655 1.00 15.61 213 VAL A O 1
ATOM 3261 N N . CYS A 1 234 ? 16.066 15.637 66.944 1.00 14.76 214 CYS A N 1
ATOM 3262 C CA . CYS A 1 234 ? 16.534 16.752 66.140 1.00 16.39 214 CYS A CA 1
ATOM 3263 C C . CYS A 1 234 ? 16.281 16.481 64.665 1.00 16.52 214 CYS A C 1
ATOM 3264 O O . CYS A 1 234 ? 16.794 15.506 64.119 1.00 16.76 214 CYS A O 1
ATOM 3272 N N . VAL A 1 235 ? 15.514 17.361 64.028 1.00 17.81 215 VAL A N 1
ATOM 3273 C CA . VAL A 1 235 ? 15.277 17.330 62.588 1.00 19.60 215 VAL A CA 1
ATOM 3274 C C . VAL A 1 235 ? 15.523 18.733 62.059 1.00 16.46 215 VAL A C 1
ATOM 3275 O O . VAL A 1 235 ? 15.162 19.728 62.711 1.00 17.00 215 VAL A O 1
ATOM 3288 N N . ILE A 1 236 ? 16.124 18.824 60.864 1.00 16.51 216 ILE A N 1
ATOM 3289 C CA . ILE A 1 236 ? 16.462 20.130 60.300 1.00 17.22 216 ILE A CA 1
ATOM 3290 C C . ILE A 1 236 ? 15.955 20.296 58.871 1.00 18.06 216 ILE A C 1
ATOM 3291 O O . ILE A 1 236 ? 16.225 21.315 58.219 1.00 19.76 216 ILE A O 1
ATOM 3307 N N . SER A 1 237 ? 15.175 19.338 58.394 1.00 21.97 217 SER A N 1
ATOM 3308 C CA . SER A 1 237 ? 14.657 19.450 57.037 1.00 22.92 217 SER A CA 1
ATOM 3309 C C . SER A 1 237 ? 13.347 18.694 56.907 1.00 27.66 217 SER A C 1
ATOM 3310 O O . SER A 1 237 ? 13.022 17.822 57.713 1.00 21.48 217 SER A O 1
ATOM 3318 N N . GLU A 1 238 ? 12.606 19.038 55.847 1.00 26.09 218 GLU A N 1
ATOM 3319 C CA . GLU A 1 238 ? 11.383 18.317 55.503 1.00 28.07 218 GLU A CA 1
ATOM 3320 C C . GLU A 1 238 ? 11.645 16.825 55.360 1.00 25.39 218 GLU A C 1
ATOM 3321 O O . GLU A 1 238 ? 10.911 16.004 55.916 1.00 24.29 218 GLU A O 1
ATOM 3333 N N . HIS A 1 239 ? 12.689 16.445 54.606 1.00 26.61 219 HIS A N 1
ATOM 3334 C CA . HIS A 1 239 ? 12.959 15.024 54.422 1.00 27.10 219 HIS A CA 1
ATOM 3335 C C . HIS A 1 239 ? 13.062 14.297 55.757 1.00 31.48 219 HIS A C 1
ATOM 3336 O O . HIS A 1 239 ? 12.543 13.186 55.909 1.00 21.30 219 HIS A O 1
ATOM 3350 N N . GLU A 1 240 ? 13.766 14.897 56.727 1.00 22.05 220 GLU A N 1
ATOM 3351 C CA . GLU A 1 240 ? 14.009 14.218 57.994 1.00 22.50 220 GLU A CA 1
ATOM 3352 C C . GLU A 1 240 ? 12.725 14.065 58.802 1.00 20.82 220 GLU A C 1
ATOM 3353 O O . GLU A 1 240 ? 12.526 13.040 59.467 1.00 19.66 220 GLU A O 1
ATOM 3365 N N . CYS A 1 241 ? 11.852 15.071 58.759 1.00 19.12 221 CYS A N 1
ATOM 3366 C CA . CYS A 1 241 ? 10.547 14.950 59.410 1.00 24.73 221 CYS A CA 1
ATOM 3367 C C . CYS A 1 241 ? 9.760 13.783 58.831 1.00 24.04 221 CYS A C 1
ATOM 3368 O O . CYS A 1 241 ? 9.183 12.973 59.567 1.00 19.24 221 CYS A O 1
ATOM 3376 N N . VAL A 1 242 ? 9.701 13.708 57.502 1.00 21.42 222 VAL A N 1
ATOM 3377 C CA . VAL A 1 242 ? 8.941 12.648 56.840 1.00 28.51 222 VAL A CA 1
ATOM 3378 C C . VAL A 1 242 ? 9.503 11.284 57.211 1.00 24.65 222 VAL A C 1
ATOM 3379 O O . VAL A 1 242 ? 8.756 10.347 57.525 1.00 22.16 222 VAL A O 1
ATOM 3392 N N . GLN A 1 243 ? 10.833 11.151 57.194 1.00 19.22 223 GLN A N 1
ATOM 3393 C CA . GLN A 1 243 ? 11.422 9.839 57.442 1.00 26.97 223 GLN A CA 1
ATOM 3394 C C . GLN A 1 243 ? 11.255 9.434 58.904 1.00 25.28 223 GLN A C 1
ATOM 3395 O O . GLN A 1 243 ? 11.167 8.242 59.202 1.00 20.34 223 GLN A O 1
ATOM 3409 N N . LEU A 1 244 ? 11.213 10.404 59.827 1.00 18.66 224 LEU A N 1
ATOM 3410 C CA . LEU A 1 244 ? 11.028 10.063 61.236 1.00 24.02 224 LEU A CA 1
ATOM 3411 C C . LEU A 1 244 ? 9.701 9.347 61.479 1.00 24.67 224 LEU A C 1
ATOM 3412 O O . LEU A 1 244 ? 9.574 8.579 62.449 1.00 22.32 224 LEU A O 1
ATOM 3428 N N . GLU A 1 245 ? 8.717 9.568 60.614 1.00 24.86 225 GLU A N 1
ATOM 3429 C CA . GLU A 1 245 ? 7.414 8.936 60.751 1.00 25.74 225 GLU A CA 1
ATOM 3430 C C . GLU A 1 245 ? 7.327 7.591 60.049 1.00 29.88 225 GLU A C 1
ATOM 3431 O O . GLU A 1 245 ? 6.289 6.938 60.143 1.00 32.94 225 GLU A O 1
ATOM 3443 N N . LYS A 1 246 ? 8.363 7.167 59.338 1.00 19.87 226 LYS A N 1
ATOM 3444 C CA . LYS A 1 246 ? 8.301 5.917 58.602 1.00 30.69 226 LYS A CA 1
ATOM 3445 C C . LYS A 1 246 ? 8.782 4.753 59.456 1.00 33.82 226 LYS A C 1
ATOM 3446 O O . LYS A 1 246 ? 9.560 4.912 60.397 1.00 32.97 226 LYS A O 1
ATOM 3465 N N . SER A 1 247 ? 8.306 3.562 59.097 1.00 27.76 227 SER A N 1
ATOM 3466 C CA . SER A 1 247 ? 8.634 2.338 59.809 1.00 31.86 227 SER A CA 1
ATOM 3467 C C . SER A 1 247 ? 9.548 1.424 59.010 1.00 26.25 227 SER A C 1
ATOM 3468 O O . SER A 1 247 ? 9.837 0.304 59.453 1.00 31.28 227 SER A O 1
ATOM 3476 N N . HIS A 1 248 ? 10.024 1.873 57.850 1.00 27.84 228 HIS A N 1
ATOM 3477 C CA A HIS A 1 248 ? 10.958 1.105 57.042 0.54 38.11 228 HIS A CA 1
ATOM 3478 C CA B HIS A 1 248 ? 10.959 1.106 57.043 0.46 38.51 228 HIS A CA 1
ATOM 3479 C C . HIS A 1 248 ? 11.894 2.075 56.334 1.00 29.28 228 HIS A C 1
ATOM 3480 O O . HIS A 1 248 ? 11.609 3.268 56.221 1.00 24.67 228 HIS A O 1
ATOM 3506 N N . HIS A 1 249 ? 13.022 1.562 55.878 1.00 23.31 229 HIS A N 1
ATOM 3507 C CA . HIS A 1 249 ? 13.883 2.361 55.021 1.00 23.69 229 HIS A CA 1
ATOM 3508 C C . HIS A 1 249 ? 13.224 2.456 53.646 1.00 22.47 229 HIS A C 1
ATOM 3509 O O . HIS A 1 249 ? 12.614 1.488 53.192 1.00 22.25 229 HIS A O 1
ATOM 3523 N N . PRO A 1 250 ? 13.286 3.614 52.979 1.00 27.25 230 PRO A N 1
ATOM 3524 C CA . PRO A 1 250 ? 12.507 3.772 51.736 1.00 27.75 230 PRO A CA 1
ATOM 3525 C C . PRO A 1 250 ? 12.930 2.868 50.578 1.00 26.16 230 PRO A C 1
ATOM 3526 O O . PRO A 1 250 ? 12.095 2.607 49.695 1.00 26.23 230 PRO A O 1
ATOM 3537 N N . TYR A 1 251 ? 14.184 2.392 50.533 1.00 22.56 231 TYR A N 1
ATOM 3538 C CA . TYR A 1 251 ? 14.594 1.610 49.373 1.00 24.77 231 TYR A CA 1
ATOM 3539 C C . TYR A 1 251 ? 15.664 0.574 49.676 1.00 21.26 231 TYR A C 1
ATOM 3540 O O . TYR A 1 251 ? 16.355 0.148 48.748 1.00 21.11 231 TYR A O 1
ATOM 3558 N N . PHE A 1 252 ? 15.835 0.170 50.925 1.00 18.31 232 PHE A N 1
ATOM 3559 C CA . PHE A 1 252 ? 16.695 -0.934 51.305 1.00 14.13 232 PHE A CA 1
ATOM 3560 C C . PHE A 1 252 ? 15.896 -1.910 52.150 1.00 19.76 232 PHE A C 1
ATOM 3561 O O . PHE A 1 252 ? 14.930 -1.523 52.809 1.00 18.55 232 PHE A O 1
ATOM 3578 N N . PRO A 1 253 ? 16.296 -3.182 52.192 1.00 14.19 233 PRO A N 1
ATOM 3579 C CA . PRO A 1 253 ? 15.567 -4.167 53.017 1.00 16.89 233 PRO A CA 1
ATOM 3580 C C . PRO A 1 253 ? 15.954 -4.145 54.484 1.00 14.97 233 PRO A C 1
ATOM 3581 O O . PRO A 1 253 ? 15.362 -4.904 55.271 1.00 17.92 233 PRO A O 1
ATOM 3592 N N . ASN A 1 254 ? 16.942 -3.325 54.841 1.00 13.96 234 ASN A N 1
ATOM 3593 C CA . ASN A 1 254 ? 17.360 -3.181 56.226 1.00 13.91 234 ASN A CA 1
ATOM 3594 C C . ASN A 1 254 ? 17.963 -1.796 56.383 1.00 14.13 234 ASN A C 1
ATOM 3595 O O . ASN A 1 254 ? 18.141 -1.055 55.406 1.00 14.13 234 ASN A O 1
ATOM 3606 N N . LYS A 1 255 ? 18.269 -1.454 57.633 1.00 12.74 235 LYS A N 1
ATOM 3607 C CA . LYS A 1 255 ? 18.959 -0.224 57.989 1.00 14.28 235 LYS A CA 1
ATOM 3608 C C . LYS A 1 255 ? 20.403 -0.496 58.407 1.00 15.19 235 LYS A C 1
ATOM 3609 O O . LYS A 1 255 ? 20.918 0.117 59.343 1.00 15.68 235 LYS A O 1
ATOM 3628 N N . ALA A 1 256 ? 21.065 -1.445 57.728 1.00 14.14 236 ALA A N 1
ATOM 3629 C CA . ALA A 1 256 ? 22.424 -1.808 58.097 1.00 12.36 236 ALA A CA 1
ATOM 3630 C C . ALA A 1 256 ? 23.459 -0.829 57.577 1.00 10.59 236 ALA A C 1
ATOM 3631 O O . ALA A 1 256 ? 24.594 -0.833 58.066 1.00 13.96 236 ALA A O 1
ATOM 3638 N N . THR A 1 257 ? 23.096 -0.017 56.584 1.00 13.95 237 THR A N 1
ATOM 3639 C CA . THR A 1 257 ? 24.045 0.950 56.036 1.00 12.68 237 THR A CA 1
ATOM 3640 C C . THR A 1 257 ? 23.825 2.350 56.577 1.00 12.64 237 THR A C 1
ATOM 3641 O O . THR A 1 257 ? 24.788 3.134 56.639 1.00 12.31 237 THR A O 1
ATOM 3652 N N . SER A 1 258 ? 22.621 2.628 57.072 1.00 12.25 238 SER A N 1
ATOM 3653 C CA . SER A 1 258 ? 22.195 3.934 57.538 1.00 10.81 238 SER A CA 1
ATOM 3654 C C . SER A 1 258 ? 20.820 3.770 58.159 1.00 13.12 238 SER A C 1
ATOM 3655 O O . SER A 1 258 ? 20.068 2.852 57.804 1.00 17.18 238 SER A O 1
ATOM 3663 N N . GLY A 1 259 ? 20.488 4.702 59.059 1.00 12.47 239 GLY A N 1
ATOM 3664 C CA . GLY A 1 259 ? 19.141 4.754 59.574 1.00 13.26 239 GLY A CA 1
ATOM 3665 C C . GLY A 1 259 ? 18.987 4.721 61.091 1.00 13.58 239 GLY A C 1
ATOM 3666 O O . GLY A 1 259 ? 17.884 4.885 61.580 1.00 16.68 239 GLY A O 1
ATOM 3670 N N . LEU A 1 260 ? 20.052 4.462 61.840 1.00 11.29 240 LEU A N 1
ATOM 3671 C CA . LEU A 1 260 ? 19.933 4.484 63.287 1.00 12.17 240 LEU A CA 1
ATOM 3672 C C . LEU A 1 260 ? 19.791 5.918 63.807 1.00 13.34 240 LEU A C 1
ATOM 3673 O O . LEU A 1 260 ? 20.369 6.862 63.252 1.00 15.47 240 LEU A O 1
ATOM 3689 N N . TYR A 1 261 ? 19.001 6.060 64.853 1.00 12.80 241 TYR A N 1
ATOM 3690 C CA . TYR A 1 261 ? 18.897 7.271 65.658 1.00 11.57 241 TYR A CA 1
ATOM 3691 C C . TYR A 1 261 ? 19.640 7.032 66.958 1.00 11.79 241 TYR A C 1
ATOM 3692 O O . TYR A 1 261 ? 19.491 5.972 67.588 1.00 13.47 241 TYR A O 1
ATOM 3710 N N . SER A 1 262 ? 20.416 8.013 67.381 1.00 12.20 242 SER A N 1
ATOM 3711 C CA . SER A 1 262 ? 21.167 7.820 68.606 1.00 12.95 242 SER A CA 1
ATOM 3712 C C . SER A 1 262 ? 21.348 9.156 69.323 1.00 15.25 242 SER A C 1
ATOM 3713 O O . SER A 1 262 ? 20.630 10.116 69.070 1.00 15.06 242 SER A O 1
ATOM 3721 N N . SER A 1 263 ? 22.274 9.180 70.274 1.00 14.22 243 SER A N 1
ATOM 3722 C CA . SER A 1 263 ? 22.512 10.331 71.140 1.00 11.54 243 SER A CA 1
ATOM 3723 C C . SER A 1 263 ? 23.995 10.387 71.414 1.00 12.79 243 SER A C 1
ATOM 3724 O O . SER A 1 263 ? 24.714 9.416 71.196 1.00 12.17 243 SER A O 1
ATOM 3732 N N . LEU A 1 264 ? 24.461 11.553 71.890 1.00 13.92 244 LEU A N 1
ATOM 3733 C CA . LEU A 1 264 ? 25.885 11.721 72.153 1.00 10.86 244 LEU A CA 1
ATOM 3734 C C . LEU A 1 264 ? 26.423 10.643 73.071 1.00 13.22 244 LEU A C 1
ATOM 3735 O O . LEU A 1 264 ? 27.464 10.031 72.801 1.00 14.18 244 LEU A O 1
ATOM 3751 N N . ARG A 1 265 ? 25.747 10.458 74.207 1.00 12.48 245 ARG A N 1
ATOM 3752 C CA . ARG A 1 265 ? 26.250 9.529 75.216 1.00 10.83 245 ARG A CA 1
ATOM 3753 C C . ARG A 1 265 ? 26.375 8.136 74.641 1.00 10.78 245 ARG A C 1
ATOM 3754 O O . ARG A 1 265 ? 27.310 7.401 74.977 1.00 12.56 245 ARG A O 1
ATOM 3775 N N . ASP A 1 266 ? 25.426 7.737 73.788 1.00 12.45 246 ASP A N 1
ATOM 3776 C CA . ASP A 1 266 ? 25.431 6.381 73.255 1.00 9.57 246 ASP A CA 1
ATOM 3777 C C . ASP A 1 266 ? 26.549 6.191 72.238 1.00 12.40 246 ASP A C 1
ATOM 3778 O O . ASP A 1 266 ? 27.188 5.139 72.218 1.00 14.12 246 ASP A O 1
ATOM 3787 N N . ILE A 1 267 ? 26.792 7.188 71.377 1.00 11.98 247 ILE A N 1
ATOM 3788 C CA . ILE A 1 267 ? 27.902 7.087 70.439 1.00 9.24 247 ILE A CA 1
ATOM 3789 C C . ILE A 1 267 ? 29.221 7.179 71.198 1.00 13.10 247 ILE A C 1
ATOM 3790 O O . ILE A 1 267 ? 30.221 6.580 70.787 1.00 13.50 247 ILE A O 1
ATOM 3806 N N . TRP A 1 268 ? 29.234 7.919 72.307 1.00 10.40 248 TRP A N 1
ATOM 3807 C CA . TRP A 1 268 ? 30.403 7.972 73.183 1.00 10.08 248 TRP A CA 1
ATOM 3808 C C . TRP A 1 268 ? 30.674 6.583 73.769 1.00 15.15 248 TRP A C 1
ATOM 3809 O O . TRP A 1 268 ? 31.807 6.093 73.739 1.00 12.79 248 TRP A O 1
ATOM 3830 N N . LYS A 1 269 ? 29.620 5.911 74.255 1.00 12.47 249 LYS A N 1
ATOM 3831 C CA . LYS A 1 269 ? 29.784 4.552 74.774 1.00 11.25 249 LYS A CA 1
ATOM 3832 C C . LYS A 1 269 ? 30.337 3.600 73.716 1.00 13.42 249 LYS A C 1
ATOM 3833 O O . LYS A 1 269 ? 31.187 2.747 74.010 1.00 12.51 249 LYS A O 1
ATOM 3852 N N . LEU A 1 270 ? 29.850 3.706 72.477 1.00 11.22 250 LEU A N 1
ATOM 3853 C CA . LEU A 1 270 ? 30.329 2.838 71.407 1.00 12.45 250 LEU A CA 1
ATOM 3854 C C . LEU A 1 270 ? 31.821 3.054 71.174 1.00 14.25 250 LEU A C 1
ATOM 3855 O O . LEU A 1 270 ? 32.593 2.091 71.069 1.00 12.41 250 LEU A O 1
ATOM 3871 N N . ALA A 1 271 ? 32.228 4.314 71.073 1.00 12.80 251 ALA A N 1
ATOM 3872 C CA . ALA A 1 271 ? 33.637 4.637 70.860 1.00 10.00 251 ALA A CA 1
ATOM 3873 C C . ALA A 1 271 ? 34.482 4.119 72.003 1.00 10.19 251 ALA A C 1
ATOM 3874 O O . ALA A 1 271 ? 35.561 3.553 71.780 1.00 11.76 251 ALA A O 1
ATOM 3881 N N . GLU A 1 272 ? 34.020 4.329 73.243 1.00 11.44 252 GLU A N 1
ATOM 3882 C CA . GLU A 1 272 ? 34.760 3.851 74.405 1.00 10.20 252 GLU A CA 1
ATOM 3883 C C . GLU A 1 272 ? 34.854 2.329 74.408 1.00 14.21 252 GLU A C 1
ATOM 3884 O O . GLU A 1 272 ? 35.869 1.764 74.840 1.00 14.53 252 GLU A O 1
ATOM 3896 N N . MET A 1 273 ? 33.800 1.646 73.958 1.00 11.46 253 MET A N 1
ATOM 3897 C CA . MET A 1 273 ? 33.858 0.188 73.884 1.00 11.14 253 MET A CA 1
ATOM 3898 C C . MET A 1 273 ? 35.029 -0.239 73.011 1.00 16.93 253 MET A C 1
ATOM 3899 O O . MET A 1 273 ? 35.826 -1.094 73.404 1.00 13.21 253 MET A O 1
ATOM 3913 N N . PHE A 1 274 ? 35.186 0.398 71.843 1.00 12.38 254 PHE A N 1
ATOM 3914 C CA . PHE A 1 274 ? 36.329 0.109 70.967 1.00 10.86 254 PHE A CA 1
ATOM 3915 C C . PHE A 1 274 ? 37.652 0.480 71.640 1.00 11.81 254 PHE A C 1
ATOM 3916 O O . PHE A 1 274 ? 38.636 -0.275 71.571 1.00 12.36 254 PHE A O 1
ATOM 3933 N N . ARG A 1 275 ? 37.706 1.647 72.289 1.00 10.85 255 ARG A N 1
ATOM 3934 C CA . ARG A 1 275 ? 38.966 2.088 72.873 1.00 12.63 255 ARG A CA 1
ATOM 3935 C C . ARG A 1 275 ? 39.401 1.123 73.961 1.00 14.25 255 ARG A C 1
ATOM 3936 O O . ARG A 1 275 ? 40.598 0.866 74.118 1.00 15.11 255 ARG A O 1
ATOM 3957 N N . ASN A 1 276 ? 38.439 0.626 74.755 1.00 14.64 256 ASN A N 1
ATOM 3958 C CA . ASN A 1 276 ? 38.676 -0.360 75.801 1.00 14.48 256 ASN A CA 1
ATOM 3959 C C . ASN A 1 276 ? 38.778 -1.781 75.263 1.00 16.82 256 ASN A C 1
ATOM 3960 O O . ASN A 1 276 ? 38.803 -2.720 76.068 1.00 19.02 256 ASN A O 1
ATOM 3971 N N . LYS A 1 277 ? 38.793 -1.948 73.935 1.00 13.02 257 LYS A N 1
ATOM 3972 C CA . LYS A 1 277 ? 39.027 -3.236 73.276 1.00 13.85 257 LYS A CA 1
ATOM 3973 C C . LYS A 1 277 ? 37.918 -4.217 73.619 1.00 16.01 257 LYS A C 1
ATOM 3974 O O . LYS A 1 277 ? 38.160 -5.391 73.880 1.00 15.41 257 LYS A O 1
ATOM 3993 N N . GLY A 1 278 ? 36.687 -3.707 73.613 1.00 12.77 258 GLY A N 1
ATOM 3994 C CA . GLY A 1 278 ? 35.512 -4.549 73.517 1.00 12.01 258 GLY A CA 1
ATOM 3995 C C . GLY A 1 278 ? 34.582 -4.502 74.695 1.00 17.88 258 GLY A C 1
ATOM 3996 O O . GLY A 1 278 ? 33.535 -5.161 74.645 1.00 18.96 258 GLY A O 1
ATOM 4000 N N A ARG A 1 279 ? 34.903 -3.799 75.766 0.47 20.61 259 ARG A N 1
ATOM 4001 N N B ARG A 1 279 ? 34.905 -3.789 75.768 0.53 19.77 259 ARG A N 1
ATOM 4002 C CA A ARG A 1 279 ? 34.046 -3.768 76.934 0.47 25.78 259 ARG A CA 1
ATOM 4003 C CA B ARG A 1 279 ? 34.050 -3.772 76.941 0.53 25.60 259 ARG A CA 1
ATOM 4004 C C A ARG A 1 279 ? 33.858 -2.335 77.405 0.47 19.54 259 ARG A C 1
ATOM 4005 C C B ARG A 1 279 ? 33.902 -2.354 77.466 0.53 19.26 259 ARG A C 1
ATOM 4006 O O A ARG A 1 279 ? 34.603 -1.423 77.035 0.47 17.61 259 ARG A O 1
ATOM 4007 O O B ARG A 1 279 ? 34.726 -1.471 77.209 0.53 18.67 259 ARG A O 1
ATOM 4048 N N . LEU A 1 280 ? 32.822 -2.146 78.215 1.00 18.87 260 LEU A N 1
ATOM 4049 C CA . LEU A 1 280 ? 32.527 -0.851 78.836 1.00 16.66 260 LEU A CA 1
ATOM 4050 C C . LEU A 1 280 ? 32.074 -1.224 80.244 1.00 21.53 260 LEU A C 1
ATOM 4051 O O . LEU A 1 280 ? 30.971 -1.754 80.429 1.00 21.24 260 LEU A O 1
ATOM 4068 N N . LYS A 1 281 ? 32.957 -1.025 81.232 1.00 22.99 261 LYS A N 1
ATOM 4069 C CA . LYS A 1 281 ? 32.698 -1.496 82.593 1.00 23.92 261 LYS A CA 1
ATOM 4070 C C . LYS A 1 281 ? 32.256 -2.955 82.521 1.00 23.76 261 LYS A C 1
ATOM 4071 O O . LYS A 1 281 ? 32.977 -3.789 81.967 1.00 30.74 261 LYS A O 1
ATOM 4090 N N . ASP A 1 282 ? 31.061 -3.272 83.003 1.00 32.30 262 ASP A N 1
ATOM 4091 C CA . ASP A 1 282 ? 30.646 -4.671 83.071 1.00 51.28 262 ASP A CA 1
ATOM 4092 C C . ASP A 1 282 ? 30.076 -5.214 81.766 1.00 30.95 262 ASP A C 1
ATOM 4093 O O . ASP A 1 282 ? 29.751 -6.400 81.696 1.00 28.91 262 ASP A O 1
ATOM 4102 N N . LYS A 1 283 ? 29.925 -4.401 80.736 1.00 19.40 263 LYS A N 1
ATOM 4103 C CA . LYS A 1 283 ? 29.285 -4.826 79.501 1.00 15.97 263 LYS A CA 1
ATOM 4104 C C . LYS A 1 283 ? 30.360 -5.185 78.487 1.00 26.89 263 LYS A C 1
ATOM 4105 O O . LYS A 1 283 ? 31.315 -4.430 78.298 1.00 30.17 263 LYS A O 1
ATOM 4124 N N . LYS A 1 284 ? 30.206 -6.334 77.847 1.00 19.90 264 LYS A N 1
ATOM 4125 C CA . LYS A 1 284 ? 31.197 -6.807 76.891 1.00 17.48 264 LYS A CA 1
ATOM 4126 C C . LYS A 1 284 ? 30.516 -7.158 75.583 1.00 18.00 264 LYS A C 1
ATOM 4127 O O . LYS A 1 284 ? 29.590 -7.977 75.564 1.00 22.57 264 LYS A O 1
ATOM 4146 N N . LEU A 1 285 ? 30.988 -6.556 74.496 1.00 13.87 265 LEU A N 1
ATOM 4147 C CA . LEU A 1 285 ? 30.454 -6.813 73.170 1.00 15.79 265 LEU A CA 1
ATOM 4148 C C . LEU A 1 285 ? 31.367 -7.646 72.290 1.00 16.62 265 LEU A C 1
ATOM 4149 O O . LEU A 1 285 ? 30.876 -8.319 71.398 1.00 15.84 265 LEU A O 1
ATOM 4165 N N . LEU A 1 286 ? 32.678 -7.586 72.527 1.00 15.27 266 LEU A N 1
ATOM 4166 C CA . LEU A 1 286 ? 33.676 -8.206 71.669 1.00 11.99 266 LEU A CA 1
ATOM 4167 C C . LEU A 1 286 ? 34.898 -8.519 72.519 1.00 12.15 266 LEU A C 1
ATOM 4168 O O . LEU A 1 286 ? 35.140 -7.852 73.533 1.00 14.33 266 LEU A O 1
ATOM 4184 N N . GLY A 1 287 ? 35.689 -9.549 72.092 1.00 12.33 267 GLY A N 1
ATOM 4185 C CA . GLY A 1 287 ? 36.955 -9.798 72.744 1.00 13.41 267 GLY A CA 1
ATOM 4186 C C . GLY A 1 287 ? 38.029 -8.812 72.312 1.00 10.65 267 GLY A C 1
ATOM 4187 O O . GLY A 1 287 ? 37.955 -8.201 71.242 1.00 12.82 267 GLY A O 1
ATOM 4191 N N . ARG A 1 288 ? 39.082 -8.679 73.127 1.00 11.19 268 ARG A N 1
ATOM 4192 C CA . ARG A 1 288 ? 40.072 -7.658 72.804 1.00 14.20 268 ARG A CA 1
ATOM 4193 C C . ARG A 1 288 ? 40.836 -7.982 71.531 1.00 12.22 268 ARG A C 1
ATOM 4194 O O . ARG A 1 288 ? 41.216 -7.061 70.789 1.00 12.42 268 ARG A O 1
ATOM 4215 N N . LYS A 1 289 ? 41.074 -9.265 71.265 1.00 11.30 269 LYS A N 1
ATOM 4216 C CA A LYS A 1 289 ? 41.805 -9.655 70.061 0.04 12.80 269 LYS A CA 1
ATOM 4217 C CA B LYS A 1 289 ? 41.819 -9.622 70.060 0.96 12.24 269 LYS A CA 1
ATOM 4218 C C . LYS A 1 289 ? 40.987 -9.340 68.821 1.00 15.73 269 LYS A C 1
ATOM 4219 O O . LYS A 1 289 ? 41.532 -8.976 67.766 1.00 12.57 269 LYS A O 1
ATOM 4256 N N . THR A 1 290 ? 39.669 -9.491 68.935 1.00 11.81 270 THR A N 1
ATOM 4257 C CA . THR A 1 290 ? 38.767 -9.117 67.857 1.00 10.16 270 THR A CA 1
ATOM 4258 C C . THR A 1 290 ? 38.839 -7.622 67.569 1.00 10.86 270 THR A C 1
ATOM 4259 O O . THR A 1 290 ? 38.954 -7.202 66.405 1.00 13.05 270 THR A O 1
ATOM 4270 N N . VAL A 1 291 ? 38.760 -6.798 68.611 1.00 13.41 271 VAL A N 1
ATOM 4271 C CA . VAL A 1 291 ? 38.839 -5.365 68.398 1.00 12.07 271 VAL A CA 1
ATOM 4272 C C . VAL A 1 291 ? 40.192 -4.983 67.793 1.00 13.23 271 VAL A C 1
ATOM 4273 O O . VAL A 1 291 ? 40.252 -4.168 66.875 1.00 12.58 271 VAL A O 1
ATOM 4286 N N . GLU A 1 292 ? 41.292 -5.585 68.271 1.00 14.23 272 GLU A N 1
ATOM 4287 C CA . GLU A 1 292 ? 42.593 -5.291 67.672 1.00 10.04 272 GLU A CA 1
ATOM 4288 C C . GLU A 1 292 ? 42.580 -5.560 66.167 1.00 12.31 272 GLU A C 1
ATOM 4289 O O . GLU A 1 292 ? 43.102 -4.764 65.372 1.00 13.94 272 GLU A O 1
ATOM 4301 N N . ALA A 1 293 ? 41.971 -6.669 65.752 1.00 12.39 273 ALA A N 1
ATOM 4302 C CA . ALA A 1 293 ? 41.835 -6.921 64.322 1.00 13.99 273 ALA A CA 1
ATOM 4303 C C . ALA A 1 293 ? 41.006 -5.825 63.635 1.00 13.38 273 ALA A C 1
ATOM 4304 O O . ALA A 1 293 ? 41.343 -5.378 62.529 1.00 14.13 273 ALA A O 1
ATOM 4311 N N . MET A 1 294 ? 39.916 -5.384 64.275 1.00 12.32 274 MET A N 1
ATOM 4312 C CA . MET A 1 294 ? 39.043 -4.399 63.646 1.00 11.51 274 MET A CA 1
ATOM 4313 C C . MET A 1 294 ? 39.749 -3.064 63.439 1.00 12.24 274 MET A C 1
ATOM 4314 O O . MET A 1 294 ? 39.442 -2.348 62.486 1.00 13.24 274 MET A O 1
ATOM 4328 N N . LEU A 1 295 ? 40.699 -2.736 64.300 1.00 11.56 275 LEU A N 1
ATOM 4329 C CA . LEU A 1 295 ? 41.407 -1.451 64.297 1.00 10.44 275 LEU A CA 1
ATOM 4330 C C . LEU A 1 295 ? 42.719 -1.476 63.530 1.00 16.24 275 LEU A C 1
ATOM 4331 O O . LEU A 1 295 ? 43.360 -0.430 63.397 1.00 21.79 275 LEU A O 1
ATOM 4347 N N . ARG A 1 296 ? 43.109 -2.628 62.999 1.00 17.57 276 ARG A N 1
ATOM 4348 C CA . ARG A 1 296 ? 44.303 -2.832 62.188 1.00 19.84 276 ARG A CA 1
ATOM 4349 C C . ARG A 1 296 ? 43.958 -2.505 60.745 1.00 14.76 276 ARG A C 1
ATOM 4350 O O . ARG A 1 296 ? 42.856 -2.834 60.281 1.00 14.77 276 ARG A O 1
ATOM 4371 N N . ASN A 1 297 ? 44.874 -1.839 60.046 1.00 12.96 277 ASN A N 1
ATOM 4372 C CA . ASN A 1 297 ? 44.651 -1.572 58.636 1.00 13.90 277 ASN A CA 1
ATOM 4373 C C . ASN A 1 297 ? 44.526 -2.886 57.872 1.00 14.28 277 ASN A C 1
ATOM 4374 O O . ASN A 1 297 ? 45.365 -3.780 58.006 1.00 16.85 277 ASN A O 1
ATOM 4385 N N . GLN A 1 298 ? 43.467 -3.003 57.072 1.00 16.34 278 GLN A N 1
ATOM 4386 C CA . GLN A 1 298 ? 43.183 -4.209 56.318 1.00 18.17 278 GLN A CA 1
ATOM 4387 C C . GLN A 1 298 ? 43.335 -4.021 54.821 1.00 23.77 278 GLN A C 1
ATOM 4388 O O . GLN A 1 298 ? 43.130 -4.987 54.068 1.00 24.62 278 GLN A O 1
ATOM 4402 N N . ILE A 1 299 ? 43.700 -2.818 54.368 1.00 18.45 279 ILE A N 1
ATOM 4403 C CA . ILE A 1 299 ? 43.784 -2.550 52.934 1.00 22.96 279 ILE A CA 1
ATOM 4404 C C . ILE A 1 299 ? 45.199 -2.795 52.427 1.00 27.26 279 ILE A C 1
ATOM 4405 O O . ILE A 1 299 ? 46.160 -2.211 52.945 1.00 28.43 279 ILE A O 1
ATOM 4421 N N . LYS A 1 300 ? 45.298 -3.641 51.393 1.00 40.16 280 LYS A N 1
ATOM 4422 C CA . LYS A 1 300 ? 46.522 -3.805 50.617 1.00 51.22 280 LYS A CA 1
ATOM 4423 C C . LYS A 1 300 ? 47.147 -2.436 50.309 1.00 60.03 280 LYS A C 1
ATOM 4424 O O . LYS A 1 300 ? 46.459 -1.571 49.771 1.00 42.68 280 LYS A O 1
ATOM 4428 N N . PRO A 1 301 ? 48.431 -2.270 50.612 1.00 83.33 281 PRO A N 1
ATOM 4429 C CA . PRO A 1 301 ? 49.020 -0.955 50.311 1.00 88.95 281 PRO A CA 1
ATOM 4430 C C . PRO A 1 301 ? 49.087 -0.769 48.805 1.00 71.94 281 PRO A C 1
ATOM 4431 O O . PRO A 1 301 ? 49.168 -1.735 48.044 1.00 44.73 281 PRO A O 1
ATOM 4442 N N . GLY A 1 302 ? 49.023 0.487 48.374 1.00 72.66 282 GLY A N 1
ATOM 4443 C CA . GLY A 1 302 ? 48.987 0.793 46.962 1.00 73.13 282 GLY A CA 1
ATOM 4444 C C . GLY A 1 302 ? 47.629 0.687 46.307 1.00 49.54 282 GLY A C 1
ATOM 4445 O O . GLY A 1 302 ? 47.488 1.095 45.150 1.00 41.46 282 GLY A O 1
ATOM 4449 N N . LEU A 1 303 ? 46.618 0.160 46.989 1.00 35.31 283 LEU A N 1
ATOM 4450 C CA . LEU A 1 303 ? 45.292 0.143 46.396 1.00 31.96 283 LEU A CA 1
ATOM 4451 C C . LEU A 1 303 ? 44.782 1.577 46.288 1.00 28.19 283 LEU A C 1
ATOM 4452 O O . LEU A 1 303 ? 44.844 2.321 47.269 1.00 29.56 283 LEU A O 1
ATOM 4468 N N . PRO A 1 304 ? 44.249 1.985 45.141 1.00 24.75 284 PRO A N 1
ATOM 4469 C CA . PRO A 1 304 ? 43.647 3.314 45.055 1.00 28.92 284 PRO A CA 1
ATOM 4470 C C . PRO A 1 304 ? 42.378 3.394 45.882 1.00 28.21 284 PRO A C 1
ATOM 4471 O O . PRO A 1 304 ? 41.697 2.391 46.117 1.00 23.86 284 PRO A O 1
ATOM 4482 N N . PHE A 1 305 ? 42.082 4.606 46.343 1.00 26.72 285 PHE A N 1
ATOM 4483 C CA . PHE A 1 305 ? 40.911 4.885 47.167 1.00 23.49 285 PHE A CA 1
ATOM 4484 C C . PHE A 1 305 ? 39.982 5.796 46.372 1.00 20.18 285 PHE A C 1
ATOM 4485 O O . PHE A 1 305 ? 40.439 6.785 45.791 1.00 25.04 285 PHE A O 1
ATOM 4502 N N . TYR A 1 306 ? 38.693 5.449 46.335 1.00 22.66 286 TYR A N 1
ATOM 4503 C CA . TYR A 1 306 ? 37.687 6.296 45.704 1.00 22.79 286 TYR A CA 1
ATOM 4504 C C . TYR A 1 306 ? 36.544 6.531 46.684 1.00 29.92 286 TYR A C 1
ATOM 4505 O O . TYR A 1 306 ? 36.199 5.655 47.474 1.00 25.60 286 TYR A O 1
ATOM 4523 N N . PHE A 1 307 ? 35.960 7.728 46.603 1.00 35.95 287 PHE A N 1
ATOM 4524 C CA . PHE A 1 307 ? 34.866 8.131 47.491 1.00 33.40 287 PHE A CA 1
ATOM 4525 C C . PHE A 1 307 ? 33.867 8.894 46.625 1.00 38.06 287 PHE A C 1
ATOM 4526 O O . PHE A 1 307 ? 34.214 9.940 46.077 1.00 28.99 287 PHE A O 1
ATOM 4543 N N . PHE A 1 308 ? 32.657 8.349 46.503 1.00 39.20 288 PHE A N 1
ATOM 4544 C CA . PHE A 1 308 ? 31.623 9.079 45.756 1.00 63.24 288 PHE A CA 1
ATOM 4545 C C . PHE A 1 308 ? 32.136 9.491 44.372 1.00 57.18 288 PHE A C 1
ATOM 4546 O O . PHE A 1 308 ? 31.914 10.614 43.902 1.00 43.08 288 PHE A O 1
ATOM 4563 N N . GLY A 1 309 ? 32.869 8.582 43.732 1.00 54.74 289 GLY A N 1
ATOM 4564 C CA . GLY A 1 309 ? 33.406 8.797 42.409 1.00 70.71 289 GLY A CA 1
ATOM 4565 C C . GLY A 1 309 ? 34.789 9.418 42.366 1.00 66.69 289 GLY A C 1
ATOM 4566 O O . GLY A 1 309 ? 35.519 9.214 41.389 1.00 67.58 289 GLY A O 1
ATOM 4570 N N . ALA A 1 310 ? 35.169 10.144 43.386 1.00 61.39 290 ALA A N 1
ATOM 4571 C CA . ALA A 1 310 ? 36.406 10.902 43.293 1.00 63.04 290 ALA A CA 1
ATOM 4572 C C . ALA A 1 310 ? 37.566 10.166 43.954 1.00 54.44 290 ALA A C 1
ATOM 4573 O O . ALA A 1 310 ? 37.384 9.458 44.953 1.00 31.80 290 ALA A O 1
ATOM 4580 N N . PRO A 1 311 ? 38.776 10.320 43.417 1.00 49.34 291 PRO A N 1
ATOM 4581 C CA . PRO A 1 311 ? 39.946 9.743 44.086 1.00 44.27 291 PRO A CA 1
ATOM 4582 C C . PRO A 1 311 ? 40.118 10.354 45.460 1.00 39.23 291 PRO A C 1
ATOM 4583 O O . PRO A 1 311 ? 39.758 11.509 45.706 1.00 39.82 291 PRO A O 1
ATOM 4594 N N . ARG A 1 312 ? 40.650 9.568 46.374 1.00 29.52 292 ARG A N 1
ATOM 4595 C CA . ARG A 1 312 ? 40.935 10.021 47.715 1.00 49.04 292 ARG A CA 1
ATOM 4596 C C . ARG A 1 312 ? 42.349 9.634 48.095 1.00 57.27 292 ARG A C 1
ATOM 4597 O O . ARG A 1 312 ? 42.899 8.632 47.628 1.00 41.57 292 ARG A O 1
ATOM 4618 N N . GLU A 1 313 ? 42.960 10.446 48.943 1.00 80.73 293 GLU A N 1
ATOM 4619 C CA . GLU A 1 313 ? 44.227 10.104 49.561 1.00 101.13 293 GLU A CA 1
ATOM 4620 C C . GLU A 1 313 ? 44.142 8.718 50.197 1.00 82.94 293 GLU A C 1
ATOM 4621 O O . GLU A 1 313 ? 43.152 8.385 50.856 1.00 56.81 293 GLU A O 1
ATOM 4633 N N . GLU A 1 314 ? 45.168 7.903 49.907 1.00 73.73 294 GLU A N 1
ATOM 4634 C CA . GLU A 1 314 ? 45.313 6.626 50.611 1.00 76.22 294 GLU A CA 1
ATOM 4635 C C . GLU A 1 314 ? 45.063 6.839 52.102 1.00 76.40 294 GLU A C 1
ATOM 4636 O O . GLU A 1 314 ? 45.279 7.925 52.630 1.00 82.65 294 GLU A O 1
ATOM 4648 N N . GLY A 1 315 ? 44.589 5.786 52.759 1.00 62.43 295 GLY A N 1
ATOM 4649 C CA . GLY A 1 315 ? 44.394 5.899 54.196 1.00 37.26 295 GLY A CA 1
ATOM 4650 C C . GLY A 1 315 ? 44.072 4.556 54.811 1.00 22.11 295 GLY A C 1
ATOM 4651 O O . GLY A 1 315 ? 43.422 3.734 54.166 1.00 32.66 295 GLY A O 1
ATOM 4655 N N . GLY A 1 316 ? 44.526 4.298 56.031 1.00 32.42 296 GLY A N 1
ATOM 4656 C CA . GLY A 1 316 ? 44.216 3.029 56.648 1.00 29.42 296 GLY A CA 1
ATOM 4657 C C . GLY A 1 316 ? 42.725 2.834 56.802 1.00 20.49 296 GLY A C 1
ATOM 4658 O O . GLY A 1 316 ? 41.950 3.777 56.996 1.00 19.72 296 GLY A O 1
ATOM 4662 N N . PHE A 1 317 ? 42.294 1.574 56.706 1.00 15.93 297 PHE A N 1
ATOM 4663 C CA . PHE A 1 317 ? 40.891 1.272 56.984 1.00 14.53 297 PHE A CA 1
ATOM 4664 C C . PHE A 1 317 ? 40.849 -0.103 57.616 1.00 15.96 297 PHE A C 1
ATOM 4665 O O . PHE A 1 317 ? 41.525 -1.011 57.127 1.00 15.70 297 PHE A O 1
ATOM 4682 N N . GLY A 1 318 ? 40.107 -0.223 58.706 1.00 13.09 298 GLY A N 1
ATOM 4683 C CA . GLY A 1 318 ? 40.022 -1.465 59.463 1.00 15.98 298 GLY A CA 1
ATOM 4684 C C . GLY A 1 318 ? 38.837 -2.299 59.047 1.00 13.20 298 GLY A C 1
ATOM 4685 O O . GLY A 1 318 ? 38.415 -2.288 57.889 1.00 13.97 298 GLY A O 1
ATOM 4689 N N . LEU A 1 319 ? 38.299 -3.074 59.993 1.00 13.78 299 LEU A N 1
ATOM 4690 C CA . LEU A 1 319 ? 37.137 -3.916 59.681 1.00 14.09 299 LEU A CA 1
ATOM 4691 C C . LEU A 1 319 ? 35.878 -3.093 59.925 1.00 10.91 299 LEU A C 1
ATOM 4692 O O . LEU A 1 319 ? 35.188 -3.235 60.928 1.00 15.99 299 LEU A O 1
ATOM 4708 N N . GLY A 1 320 ? 35.598 -2.204 58.974 1.00 11.47 300 GLY A N 1
ATOM 4709 C CA . GLY A 1 320 ? 34.484 -1.294 59.106 1.00 13.43 300 GLY A CA 1
ATOM 4710 C C . GLY A 1 320 ? 34.753 -0.058 59.930 1.00 17.23 300 GLY A C 1
ATOM 4711 O O . GLY A 1 320 ? 33.809 0.654 60.253 1.00 17.86 300 GLY A O 1
ATOM 4715 N N . ILE A 1 321 ? 35.997 0.218 60.267 1.00 14.42 301 ILE A N 1
ATOM 4716 C CA . ILE A 1 321 ? 36.376 1.346 61.109 1.00 13.35 301 ILE A CA 1
ATOM 4717 C C . ILE A 1 321 ? 37.425 2.148 60.347 1.00 13.54 301 ILE A C 1
ATOM 4718 O O . ILE A 1 321 ? 38.358 1.562 59.792 1.00 14.36 301 ILE A O 1
ATOM 4734 N N . ASN A 1 322 ? 37.264 3.462 60.295 1.00 14.63 302 ASN A N 1
ATOM 4735 C CA . ASN A 1 322 ? 38.220 4.287 59.565 1.00 15.55 302 ASN A CA 1
ATOM 4736 C C . ASN A 1 322 ? 39.446 4.575 60.432 1.00 16.88 302 ASN A C 1
ATOM 4737 O O . ASN A 1 322 ? 39.347 4.704 61.646 1.00 17.59 302 ASN A O 1
ATOM 4748 N N . LEU A 1 323 ? 40.612 4.615 59.797 1.00 13.16 303 LEU A N 1
ATOM 4749 C CA . LEU A 1 323 ? 41.853 4.979 60.459 1.00 12.70 303 LEU A CA 1
ATOM 4750 C C . LEU A 1 323 ? 42.412 6.305 59.953 1.00 13.00 303 LEU A C 1
ATOM 4751 O O . LEU A 1 323 ? 43.552 6.660 60.296 1.00 15.89 303 LEU A O 1
ATOM 4767 N N . TRP A 1 324 ? 41.634 7.044 59.176 1.00 16.00 304 TRP A N 1
ATOM 4768 C CA . TRP A 1 324 ? 41.920 8.362 58.644 1.00 19.87 304 TRP A CA 1
ATOM 4769 C C . TRP A 1 324 ? 40.704 9.226 58.948 1.00 19.13 304 TRP A C 1
ATOM 4770 O O . TRP A 1 324 ? 39.570 8.776 58.755 1.00 17.51 304 TRP A O 1
ATOM 4791 N N . PRO A 1 325 ? 40.889 10.489 59.350 1.00 15.44 305 PRO A N 1
ATOM 4792 C CA . PRO A 1 325 ? 42.170 11.197 59.487 1.00 16.91 305 PRO A CA 1
ATOM 4793 C C . PRO A 1 325 ? 42.874 10.881 60.794 1.00 15.74 305 PRO A C 1
ATOM 4794 O O . PRO A 1 325 ? 42.229 10.702 61.818 1.00 16.69 305 PRO A O 1
ATOM 4805 N N . ALA A 1 326 ? 44.207 10.824 60.749 1.00 14.40 306 ALA A N 1
ATOM 4806 C CA . ALA A 1 326 ? 45.064 10.565 61.898 1.00 13.38 306 ALA A CA 1
ATOM 4807 C C . ALA A 1 326 ? 46.497 10.894 61.489 1.00 16.35 306 ALA A C 1
ATOM 4808 O O . ALA A 1 326 ? 46.899 10.661 60.340 1.00 15.85 306 ALA A O 1
ATOM 4815 N N . GLY A 1 327 ? 47.279 11.391 62.437 1.00 15.00 307 GLY A N 1
ATOM 4816 C CA . GLY A 1 327 ? 48.666 11.610 62.108 1.00 14.02 307 GLY A CA 1
ATOM 4817 C C . GLY A 1 327 ? 48.786 12.675 61.026 1.00 15.54 307 GLY A C 1
ATOM 4818 O O . GLY A 1 327 ? 47.941 13.571 60.897 1.00 13.92 307 GLY A O 1
ATOM 4822 N N . ASP A 1 328 ? 49.855 12.584 60.241 1.00 18.11 308 ASP A N 1
ATOM 4823 C CA . ASP A 1 328 ? 50.082 13.537 59.143 1.00 19.16 308 ASP A CA 1
ATOM 4824 C C . ASP A 1 328 ? 50.013 14.940 59.745 1.00 15.51 308 ASP A C 1
ATOM 4825 O O . ASP A 1 328 ? 50.649 15.180 60.774 1.00 17.59 308 ASP A O 1
ATOM 4834 N N . HIS A 1 329 ? 49.293 15.888 59.137 1.00 15.00 309 HIS A N 1
ATOM 4835 C CA . HIS A 1 329 ? 49.224 17.251 59.652 1.00 14.69 309 HIS A CA 1
ATOM 4836 C C . HIS A 1 329 ? 48.107 17.445 60.675 1.00 14.50 309 HIS A C 1
ATOM 4837 O O . HIS A 1 329 ? 47.946 18.566 61.192 1.00 15.80 309 HIS A O 1
ATOM 4851 N N . TYR A 1 330 ? 47.324 16.400 60.941 1.00 14.40 310 TYR A N 1
ATOM 4852 C CA . TYR A 1 330 ? 46.303 16.431 61.979 1.00 17.03 310 TYR A CA 1
ATOM 4853 C C . TYR A 1 330 ? 46.953 16.335 63.347 1.00 14.15 310 TYR A C 1
ATOM 4854 O O . TYR A 1 330 ? 48.100 15.898 63.496 1.00 15.56 310 TYR A O 1
ATOM 4872 N N . PHE A 1 331 ? 46.191 16.719 64.373 1.00 13.13 311 PHE A N 1
ATOM 4873 C CA . PHE A 1 331 ? 46.714 16.616 65.725 1.00 16.45 311 PHE A CA 1
ATOM 4874 C C . PHE A 1 331 ? 46.350 15.291 66.379 1.00 12.76 311 PHE A C 1
ATOM 4875 O O . PHE A 1 331 ? 46.979 14.915 67.386 1.00 13.24 311 PHE A O 1
ATOM 4892 N N . MET A 1 332 ? 45.376 14.562 65.817 1.00 12.65 312 MET A N 1
ATOM 4893 C CA . MET A 1 332 ? 45.056 13.242 66.329 1.00 11.15 312 MET A CA 1
ATOM 4894 C C . MET A 1 332 ? 46.252 12.322 66.131 1.00 14.63 312 MET A C 1
ATOM 4895 O O . MET A 1 332 ? 46.869 12.309 65.072 1.00 14.32 312 MET A O 1
ATOM 4909 N N . THR A 1 333 ? 46.577 11.545 67.153 1.00 12.40 313 THR A N 1
ATOM 4910 C CA . THR A 1 333 ? 47.706 10.636 67.102 1.00 13.95 313 THR A CA 1
ATOM 4911 C C . THR A 1 333 ? 47.476 9.541 66.060 1.00 11.70 313 THR A C 1
ATOM 4912 O O . THR A 1 333 ? 46.351 9.064 65.857 1.00 12.29 313 THR A O 1
ATOM 4923 N N . GLU A 1 334 ? 48.555 9.129 65.399 1.00 16.76 314 GLU A N 1
ATOM 4924 C CA . GLU A 1 334 ? 48.464 7.932 64.578 1.00 18.23 314 GLU A CA 1
ATOM 4925 C C . GLU A 1 334 ? 47.844 6.829 65.430 1.00 18.65 314 GLU A C 1
ATOM 4926 O O . GLU A 1 334 ? 48.180 6.678 66.606 1.00 15.29 314 GLU A O 1
ATOM 4938 N N . GLY A 1 335 ? 46.918 6.071 64.849 1.00 16.07 315 GLY A N 1
ATOM 4939 C CA . GLY A 1 335 ? 46.157 5.093 65.593 1.00 13.01 315 GLY A CA 1
ATOM 4940 C C . GLY A 1 335 ? 44.783 5.549 66.018 1.00 14.12 315 GLY A C 1
ATOM 4941 O O . GLY A 1 335 ? 43.963 4.717 66.452 1.00 16.17 315 GLY A O 1
ATOM 4945 N N . THR A 1 336 ? 44.496 6.835 65.891 1.00 12.42 316 THR A N 1
ATOM 4946 C CA . THR A 1 336 ? 43.146 7.318 66.121 1.00 12.27 316 THR A CA 1
ATOM 4947 C C . THR A 1 336 ? 42.199 6.689 65.117 1.00 13.23 316 THR A C 1
ATOM 4948 O O . THR A 1 336 ? 42.476 6.668 63.911 1.00 16.32 316 THR A O 1
ATOM 4959 N N . PHE A 1 337 ? 41.083 6.184 65.619 1.00 12.87 317 PHE A N 1
ATOM 4960 C CA . PHE A 1 337 ? 40.106 5.503 64.782 1.00 13.99 317 PHE A CA 1
ATOM 4961 C C . PHE A 1 337 ? 38.813 6.293 64.860 1.00 12.84 317 PHE A C 1
ATOM 4962 O O . PHE A 1 337 ? 38.539 7.020 65.838 1.00 11.63 317 PHE A O 1
ATOM 4979 N N . SER A 1 338 ? 37.993 6.144 63.821 1.00 11.73 318 SER A N 1
ATOM 4980 C CA . SER A 1 338 ? 36.870 7.055 63.676 1.00 13.36 318 SER A CA 1
ATOM 4981 C C . SER A 1 338 ? 35.877 6.522 62.654 1.00 10.73 318 SER A C 1
ATOM 4982 O O . SER A 1 338 ? 36.148 5.593 61.916 1.00 12.94 318 SER A O 1
ATOM 4990 N N . HIS A 1 339 ? 34.704 7.158 62.622 1.00 11.47 319 HIS A N 1
ATOM 4991 C CA . HIS A 1 339 ? 33.830 7.089 61.459 1.00 11.08 319 HIS A CA 1
ATOM 4992 C C . HIS A 1 339 ? 32.998 8.361 61.501 1.00 13.15 319 HIS A C 1
ATOM 4993 O O . HIS A 1 339 ? 32.546 8.771 62.575 1.00 15.38 319 HIS A O 1
ATOM 5007 N N . LEU A 1 340 ? 32.870 9.020 60.358 1.00 13.64 320 LEU A N 1
ATOM 5008 C CA . LEU A 1 340 ? 31.896 10.083 60.209 1.00 13.77 320 LEU A CA 1
ATOM 5009 C C . LEU A 1 340 ? 30.533 9.550 59.803 1.00 14.40 320 LEU A C 1
ATOM 5010 O O . LEU A 1 340 ? 30.412 8.469 59.234 1.00 14.80 320 LEU A O 1
ATOM 5026 N N . GLY A 1 341 ? 29.488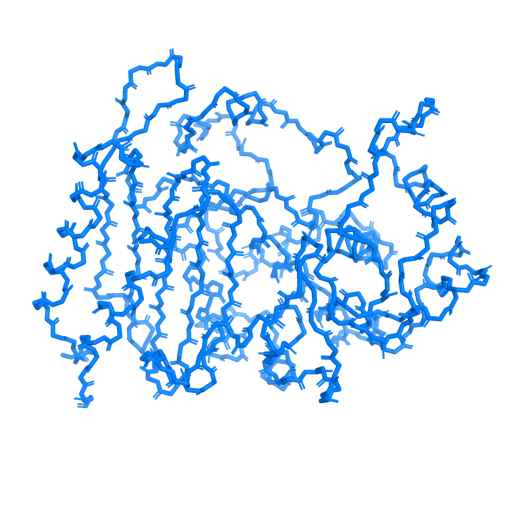 10.320 60.137 1.00 11.47 321 GLY A N 1
ATOM 5027 C CA . GLY A 1 341 ? 28.169 9.965 59.670 1.00 12.16 321 GLY A CA 1
ATOM 5028 C C . GLY A 1 341 ? 27.520 11.109 58.933 1.00 12.46 321 GLY A C 1
ATOM 5029 O O . GLY A 1 341 ? 27.523 12.240 59.436 1.00 14.27 321 GLY A O 1
ATOM 5033 N N . MET A 1 342 ? 27.048 10.836 57.728 1.00 13.59 322 MET A N 1
ATOM 5034 C CA . MET A 1 342 ? 26.230 11.791 56.977 1.00 14.03 322 MET A CA 1
ATOM 5035 C C . MET A 1 342 ? 25.160 12.374 57.889 1.00 15.68 322 MET A C 1
ATOM 5036 O O . MET A 1 342 ? 24.488 11.631 58.635 1.00 16.23 322 MET A O 1
ATOM 5050 N N . GLY A 1 343 ? 25.005 13.698 57.853 1.00 17.17 323 GLY A N 1
ATOM 5051 C CA . GLY A 1 343 ? 23.989 14.328 58.663 1.00 16.32 323 GLY A CA 1
ATOM 5052 C C . GLY A 1 343 ? 24.247 15.675 59.331 1.00 13.61 323 GLY A C 1
ATOM 5053 O O . GLY A 1 343 ? 23.298 16.463 59.384 1.00 14.30 323 GLY A O 1
ATOM 5057 N N . TRP A 1 344 ? 25.411 15.971 59.902 1.00 12.84 324 TRP A N 1
ATOM 5058 C CA . TRP A 1 344 ? 26.598 15.140 60.013 1.00 12.44 324 TRP A CA 1
ATOM 5059 C C . TRP A 1 344 ? 26.879 14.858 61.487 1.00 12.51 324 TRP A C 1
ATOM 5060 O O . TRP A 1 344 ? 26.441 15.614 62.373 1.00 12.95 324 TRP A O 1
ATOM 5081 N N . CYS A 1 345 ? 27.666 13.813 61.742 1.00 12.75 325 CYS A N 1
ATOM 5082 C CA . CYS A 1 345 ? 28.145 13.503 63.082 1.00 11.27 325 CYS A CA 1
ATOM 5083 C C . CYS A 1 345 ? 29.477 12.784 62.951 1.00 12.12 325 CYS A C 1
ATOM 5084 O O . CYS A 1 345 ? 29.942 12.472 61.837 1.00 12.92 325 CYS A O 1
ATOM 5092 N N . GLY A 1 346 ? 30.081 12.477 64.092 1.00 11.91 326 GLY A N 1
ATOM 5093 C CA . GLY A 1 346 ? 31.365 11.813 64.051 1.00 12.20 326 GLY A CA 1
ATOM 5094 C C . GLY A 1 346 ? 31.721 11.181 65.377 1.00 13.28 326 GLY A C 1
ATOM 5095 O O . GLY A 1 346 ? 31.338 11.676 66.441 1.00 12.33 326 GLY A O 1
ATOM 5099 N N . MET A 1 347 ? 32.529 10.131 65.287 1.00 11.67 327 MET A N 1
ATOM 5100 C CA . MET A 1 347 ? 33.073 9.423 66.446 1.00 10.49 327 MET A CA 1
ATOM 5101 C C . MET A 1 347 ? 34.576 9.303 66.220 1.00 13.14 327 MET A C 1
ATOM 5102 O O . MET A 1 347 ? 35.000 8.748 65.197 1.00 13.33 327 MET A O 1
ATOM 5116 N N . PHE A 1 348 ? 35.374 9.851 67.146 1.00 12.89 328 PHE A N 1
ATOM 5117 C CA . PHE A 1 348 ? 36.837 9.814 67.096 1.00 13.59 328 PHE A CA 1
ATOM 5118 C C . PHE A 1 348 ? 37.383 9.336 68.441 1.00 15.13 328 PHE A C 1
ATOM 5119 O O . PHE A 1 348 ? 36.943 9.808 69.491 1.00 17.74 328 PHE A O 1
ATOM 5136 N N . SER A 1 349 ? 38.341 8.429 68.417 1.00 12.13 329 SER A N 1
ATOM 5137 C CA . SER A 1 349 ? 38.934 7.967 69.670 1.00 11.37 329 SER A CA 1
ATOM 5138 C C . SER A 1 349 ? 40.410 7.721 69.434 1.00 10.59 329 SER A C 1
ATOM 5139 O O . SER A 1 349 ? 40.813 7.074 68.453 1.00 13.00 329 SER A O 1
ATOM 5147 N N . ASP A 1 350 ? 41.209 8.279 70.330 1.00 12.64 330 ASP A N 1
ATOM 5148 C CA . ASP A 1 350 ? 42.661 8.299 70.220 1.00 13.99 330 ASP A CA 1
ATOM 5149 C C . ASP A 1 350 ? 43.220 7.463 71.367 1.00 13.56 330 ASP A C 1
ATOM 5150 O O . ASP A 1 350 ? 43.351 7.944 72.510 1.00 12.41 330 ASP A O 1
ATOM 5159 N N . PRO A 1 351 ? 43.494 6.182 71.136 1.00 13.20 331 PRO A N 1
ATOM 5160 C CA . PRO A 1 351 ? 43.925 5.323 72.263 1.00 14.01 331 PRO A CA 1
ATOM 5161 C C . PRO A 1 351 ? 45.189 5.792 72.931 1.00 15.06 331 PRO A C 1
ATOM 5162 O O . PRO A 1 351 ? 45.398 5.528 74.130 1.00 14.48 331 PRO A O 1
ATOM 5173 N N . ALA A 1 352 ? 46.067 6.458 72.191 1.00 14.80 332 ALA A N 1
ATOM 5174 C CA . ALA A 1 352 ? 47.337 6.857 72.770 1.00 13.35 332 ALA A CA 1
ATOM 5175 C C . ALA A 1 352 ? 47.152 7.924 73.832 1.00 16.89 332 ALA A C 1
ATOM 5176 O O . ALA A 1 352 ? 47.988 8.063 74.731 1.00 20.17 332 ALA A O 1
ATOM 5183 N N . GLU A 1 353 ? 46.076 8.692 73.733 1.00 14.49 333 GLU A N 1
ATOM 5184 C CA . GLU A 1 353 ? 45.757 9.734 74.697 1.00 15.06 333 GLU A CA 1
ATOM 5185 C C . GLU A 1 353 ? 44.552 9.367 75.560 1.00 16.84 333 GLU A C 1
ATOM 5186 O O . GLU A 1 353 ? 44.050 10.214 76.299 1.00 17.05 333 GLU A O 1
ATOM 5198 N N . ASP A 1 354 ? 44.070 8.126 75.464 1.00 13.31 334 ASP A N 1
ATOM 5199 C CA . ASP A 1 354 ? 42.916 7.663 76.233 1.00 13.63 334 ASP A CA 1
ATOM 5200 C C . ASP A 1 354 ? 41.716 8.587 76.037 1.00 13.03 334 ASP A C 1
ATOM 5201 O O . ASP A 1 354 ? 40.916 8.780 76.963 1.00 13.64 334 ASP A O 1
ATOM 5210 N N . PHE A 1 355 ? 41.582 9.111 74.823 1.00 13.91 335 PHE A N 1
ATOM 5211 C CA . PHE A 1 355 ? 40.761 10.286 74.543 1.00 13.84 335 PHE A CA 1
ATOM 5212 C C . PHE A 1 355 ? 39.702 10.020 73.482 1.00 12.36 335 PHE A C 1
ATOM 5213 O O . PHE A 1 355 ? 39.989 9.463 72.411 1.00 12.05 335 PHE A O 1
ATOM 5230 N N . THR A 1 356 ? 38.465 10.436 73.777 1.00 11.32 336 THR A N 1
ATOM 5231 C CA . THR A 1 356 ? 37.352 10.257 72.865 1.00 12.16 336 THR A CA 1
ATOM 5232 C C . THR A 1 356 ? 36.603 11.563 72.663 1.00 10.71 336 THR A C 1
ATOM 5233 O O . THR A 1 356 ? 36.337 12.277 73.624 1.00 12.26 336 THR A O 1
ATOM 5244 N N . TYR A 1 357 ? 36.271 11.851 71.403 1.00 11.79 337 TYR A N 1
ATOM 5245 C CA . TYR A 1 357 ? 35.452 13.009 71.038 1.00 11.91 337 TYR A CA 1
ATOM 5246 C C . TYR A 1 357 ? 34.331 12.553 70.115 1.00 11.99 337 TYR A C 1
ATOM 5247 O O . TYR A 1 357 ? 34.601 11.954 69.063 1.00 12.33 337 TYR A O 1
ATOM 5265 N N . VAL A 1 358 ? 33.079 12.807 70.509 1.00 11.19 338 VAL A N 1
ATOM 5266 C CA . VAL A 1 358 ? 31.959 12.555 69.623 1.00 10.77 338 VAL A CA 1
ATOM 5267 C C . VAL A 1 358 ? 31.172 13.845 69.453 1.00 11.21 338 VAL A C 1
ATOM 5268 O O . VAL A 1 358 ? 31.134 14.703 70.343 1.00 11.14 338 VAL A O 1
ATOM 5281 N N . PHE A 1 359 ? 30.545 13.988 68.295 1.00 11.28 339 PHE A N 1
ATOM 5282 C CA . PHE A 1 359 ? 29.853 15.237 68.012 1.00 11.97 339 PHE A CA 1
ATOM 5283 C C . PHE A 1 359 ? 28.696 15.025 67.056 1.00 11.06 339 PHE A C 1
ATOM 5284 O O . PHE A 1 359 ? 28.695 14.094 66.247 1.00 11.53 339 PHE A O 1
ATOM 5301 N N . PHE A 1 360 ? 27.737 15.960 67.130 1.00 10.99 340 PHE A N 1
ATOM 5302 C CA . PHE A 1 360 ? 26.665 16.130 66.166 1.00 14.19 340 PHE A CA 1
ATOM 5303 C C . PHE A 1 360 ? 26.745 17.541 65.590 1.00 15.09 340 PHE A C 1
ATOM 5304 O O . PHE A 1 360 ? 26.793 18.534 66.335 1.00 13.28 340 PHE A O 1
ATOM 5321 N N . THR A 1 361 ? 26.776 17.649 64.267 1.00 11.29 341 THR A N 1
ATOM 5322 C CA . THR A 1 361 ? 26.681 18.941 63.592 1.00 12.24 341 THR A CA 1
ATOM 5323 C C . THR A 1 361 ? 25.619 18.735 62.529 1.00 13.18 341 THR A C 1
ATOM 5324 O O . THR A 1 361 ? 25.933 18.448 61.376 1.00 16.22 341 THR A O 1
ATOM 5335 N N . PRO A 1 362 ? 24.345 18.788 62.906 1.00 12.90 342 PRO A N 1
ATOM 5336 C CA . PRO A 1 362 ? 23.279 18.653 61.905 1.00 13.63 342 PRO A CA 1
ATOM 5337 C C . PRO A 1 362 ? 23.395 19.758 60.861 1.00 18.46 342 PRO A C 1
ATOM 5338 O O . PRO A 1 362 ? 23.322 20.943 61.180 1.00 15.85 342 PRO A O 1
ATOM 5349 N N . ILE A 1 363 ? 23.533 19.360 59.604 1.00 14.52 343 ILE A N 1
ATOM 5350 C CA . ILE A 1 363 ? 23.803 20.299 58.524 1.00 15.19 343 ILE A CA 1
ATOM 5351 C C . ILE A 1 363 ? 23.454 19.623 57.211 1.00 22.83 343 ILE A C 1
ATOM 5352 O O . ILE A 1 363 ? 23.740 18.436 57.016 1.00 20.86 343 ILE A O 1
ATOM 5368 N N . SER A 1 364 ? 22.852 20.393 56.305 1.00 17.60 344 SER A N 1
ATOM 5369 C CA . SER A 1 364 ? 22.321 19.819 55.075 1.00 20.69 344 SER A CA 1
ATOM 5370 C C . SER A 1 364 ? 23.412 19.440 54.085 1.00 25.32 344 SER A C 1
ATOM 5371 O O . SER A 1 364 ? 23.163 18.618 53.196 1.00 24.66 344 SER A O 1
ATOM 5379 N N . GLU A 1 365 ? 24.595 20.035 54.200 1.00 20.72 345 GLU A N 1
ATOM 5380 C CA . GLU A 1 365 ? 25.692 19.746 53.286 1.00 19.74 345 GLU A CA 1
ATOM 5381 C C . GLU A 1 365 ? 26.970 19.718 54.098 1.00 17.23 345 GLU A C 1
ATOM 5382 O O . GLU A 1 365 ? 27.151 20.542 55.000 1.00 19.88 345 GLU A O 1
ATOM 5394 N N . PHE A 1 366 ? 27.842 18.758 53.801 1.00 17.62 346 PHE A N 1
ATOM 5395 C CA . PHE A 1 366 ? 29.127 18.663 54.481 1.00 15.66 346 PHE A CA 1
ATOM 5396 C C . PHE A 1 366 ? 29.855 20.001 54.403 1.00 17.40 346 PHE A C 1
ATOM 5397 O O . PHE A 1 366 ? 29.887 20.648 53.343 1.00 21.41 346 PHE A O 1
ATOM 5414 N N . HIS A 1 367 ? 30.395 20.437 55.545 1.00 19.22 347 HIS A N 1
ATOM 5415 C CA . HIS A 1 367 ? 31.199 21.655 55.588 1.00 17.64 347 HIS A CA 1
ATOM 5416 C C . HIS A 1 367 ? 32.393 21.348 56.477 1.00 15.63 347 HIS A C 1
ATOM 5417 O O . HIS A 1 367 ? 32.206 21.044 57.659 1.00 16.60 347 HIS A O 1
ATOM 5431 N N . PRO A 1 368 ? 33.621 21.353 55.946 1.00 15.49 348 PRO A N 1
ATOM 5432 C CA . PRO A 1 368 ? 34.752 20.951 56.788 1.00 16.82 348 PRO A CA 1
ATOM 5433 C C . PRO A 1 368 ? 34.918 21.851 58.007 1.00 17.06 348 PRO A C 1
ATOM 5434 O O . PRO A 1 368 ? 35.409 21.393 59.040 1.00 16.85 348 PRO A O 1
ATOM 5445 N N . HIS A 1 369 ? 34.535 23.130 57.920 1.00 17.45 349 HIS A N 1
ATOM 5446 C CA . HIS A 1 369 ? 34.735 24.009 59.070 1.00 13.79 349 HIS A CA 1
ATOM 5447 C C . HIS A 1 369 ? 33.890 23.549 60.247 1.00 13.02 349 HIS A C 1
ATOM 5448 O O . HIS A 1 369 ? 34.262 23.783 61.409 1.00 16.03 349 HIS A O 1
ATOM 5462 N N . ALA A 1 370 ? 32.755 22.890 59.970 1.00 15.86 350 ALA A N 1
ATOM 5463 C CA . ALA A 1 370 ? 31.884 22.385 61.020 1.00 14.07 350 ALA A CA 1
ATOM 5464 C C . ALA A 1 370 ? 32.231 20.975 61.434 1.00 14.00 350 ALA A C 1
ATOM 5465 O O . ALA A 1 370 ? 32.133 20.648 62.617 1.00 18.14 350 ALA A O 1
ATOM 5472 N N . VAL A 1 371 ? 32.607 20.123 60.486 1.00 14.65 351 VAL A N 1
ATOM 5473 C CA . VAL A 1 371 ? 32.698 18.691 60.707 1.00 13.28 351 VAL A CA 1
ATOM 5474 C C . VAL A 1 371 ? 34.108 18.259 61.083 1.00 16.59 351 VAL A C 1
ATOM 5475 O O . VAL A 1 371 ? 34.268 17.412 61.957 1.00 16.51 351 VAL A O 1
ATOM 5488 N N . LEU A 1 372 ? 35.132 18.838 60.443 1.00 12.23 352 LEU A N 1
ATOM 5489 C CA . LEU A 1 372 ? 36.505 18.397 60.710 1.00 13.90 352 LEU A CA 1
ATOM 5490 C C . LEU A 1 372 ? 37.384 19.414 61.429 1.00 15.70 352 LEU A C 1
ATOM 5491 O O . LEU A 1 372 ? 38.182 19.036 62.294 1.00 14.13 352 LEU A O 1
ATOM 5507 N N . THR A 1 373 ? 37.300 20.699 61.090 1.00 12.55 353 THR A N 1
ATOM 5508 C CA . THR A 1 373 ? 38.191 21.667 61.732 1.00 14.23 353 THR A CA 1
ATOM 5509 C C . THR A 1 373 ? 38.090 21.679 63.254 1.00 12.05 353 THR A C 1
ATOM 5510 O O . THR A 1 373 ? 39.134 21.865 63.910 1.00 13.06 353 THR A O 1
ATOM 5521 N N . PRO A 1 374 ? 36.942 21.459 63.870 1.00 10.92 354 PRO A N 1
ATOM 5522 C CA . PRO A 1 374 ? 36.900 21.438 65.342 1.00 14.45 354 PRO A CA 1
ATOM 5523 C C . PRO A 1 374 ? 37.801 20.381 65.959 1.00 12.76 354 PRO A C 1
ATOM 5524 O O . PRO A 1 374 ? 38.230 20.548 67.116 1.00 14.72 354 PRO A O 1
ATOM 5535 N N . LEU A 1 375 ? 38.160 19.331 65.233 1.00 13.06 355 LEU A N 1
ATOM 5536 C CA . LEU A 1 375 ? 39.058 18.351 65.814 1.00 15.27 355 LEU A CA 1
ATOM 5537 C C . LEU A 1 375 ? 40.414 18.974 66.127 1.00 13.55 355 LEU A C 1
ATOM 5538 O O . LEU A 1 375 ? 41.105 18.524 67.065 1.00 12.89 355 LEU A O 1
ATOM 5554 N N . ASN A 1 376 ? 40.836 19.958 65.329 1.00 13.19 356 ASN A N 1
ATOM 5555 C CA . ASN A 1 376 ? 42.074 20.666 65.634 1.00 13.08 356 ASN A CA 1
ATOM 5556 C C . ASN A 1 376 ? 41.984 21.362 66.985 1.00 11.71 356 ASN A C 1
ATOM 5557 O O . ASN A 1 376 ? 42.946 21.369 67.769 1.00 14.36 356 ASN A O 1
ATOM 5568 N N . ILE A 1 377 ? 40.868 22.061 67.219 1.00 14.87 357 ILE A N 1
ATOM 5569 C CA . ILE A 1 377 ? 40.694 22.802 68.459 1.00 12.05 357 ILE A CA 1
ATOM 5570 C C . ILE A 1 377 ? 40.766 21.838 69.638 1.00 11.78 357 ILE A C 1
ATOM 5571 O O . ILE A 1 377 ? 41.371 22.122 70.658 1.00 13.84 357 ILE A O 1
ATOM 5587 N N . VAL A 1 378 ? 40.113 20.685 69.488 1.00 14.11 358 VAL A N 1
ATOM 5588 C CA . VAL A 1 378 ? 39.981 19.731 70.579 1.00 14.61 358 VAL A CA 1
ATOM 5589 C C . VAL A 1 378 ? 41.335 19.122 70.930 1.00 12.69 358 VAL A C 1
ATOM 5590 O O . VAL A 1 378 ? 41.779 19.148 72.089 1.00 12.68 358 VAL A O 1
ATOM 5603 N N . TRP A 1 379 ? 41.991 18.508 69.945 1.00 13.28 359 TRP A N 1
ATOM 5604 C CA . TRP A 1 379 ? 43.255 17.831 70.226 1.00 11.67 359 TRP A CA 1
ATOM 5605 C C . TRP A 1 379 ? 44.324 18.825 70.653 1.00 13.00 359 TRP A C 1
ATOM 5606 O O . TRP A 1 379 ? 45.202 18.476 71.447 1.00 13.44 359 TRP A O 1
ATOM 5627 N N . ALA A 1 380 ? 44.227 20.081 70.212 1.00 12.80 360 ALA A N 1
ATOM 5628 C CA . ALA A 1 380 ? 45.174 21.078 70.687 1.00 13.08 360 ALA A CA 1
ATOM 5629 C C . ALA A 1 380 ? 45.065 21.360 72.183 1.00 13.88 360 ALA A C 1
ATOM 5630 O O . ALA A 1 380 ? 45.962 21.995 72.744 1.00 16.48 360 ALA A O 1
ATOM 5637 N N . GLY A 1 381 ? 43.998 20.931 72.843 1.00 13.36 361 GLY A N 1
ATOM 5638 C CA . GLY A 1 381 ? 43.852 21.144 74.263 1.00 14.10 361 GLY A CA 1
ATOM 5639 C C . GLY A 1 381 ? 44.367 20.005 75.110 1.00 15.51 361 GLY A C 1
ATOM 5640 O O . GLY A 1 381 ? 44.439 20.125 76.334 1.00 16.26 361 GLY A O 1
ATOM 5644 N N . ILE A 1 382 ? 44.743 18.888 74.500 1.00 13.64 362 ILE A N 1
ATOM 5645 C CA . ILE A 1 382 ? 45.212 17.741 75.284 1.00 16.65 362 ILE A CA 1
ATOM 5646 C C . ILE A 1 382 ? 46.540 18.062 75.952 1.00 22.85 362 ILE A C 1
ATOM 5647 O O . ILE A 1 382 ? 47.486 18.528 75.307 1.00 21.22 362 ILE A O 1
ATOM 5663 N N . GLU A 1 383 ? 46.624 17.818 77.261 1.00 16.55 363 GLU A N 1
ATOM 5664 C CA . GLU A 1 383 ? 47.843 18.039 78.017 1.00 17.09 363 GLU A CA 1
ATOM 5665 C C . GLU A 1 383 ? 48.354 16.727 78.596 1.00 26.43 363 GLU A C 1
ATOM 5666 O O . GLU A 1 383 ? 47.699 15.686 78.527 1.00 22.08 363 GLU A O 1
ATOM 5678 N N . LEU A 1 384 ? 49.561 16.775 79.149 1.00 23.93 364 LEU A N 1
ATOM 5679 C CA . LEU A 1 384 ? 50.206 15.574 79.664 1.00 31.30 364 LEU A CA 1
ATOM 5680 C C . LEU A 1 384 ? 49.597 15.213 81.014 1.00 50.30 364 LEU A C 1
ATOM 5681 O O . LEU A 1 384 ? 49.566 16.043 81.926 1.00 49.87 364 LEU A O 1
ATOM 5697 N N . GLU A 1 385 ? 49.106 13.982 81.133 1.00 56.88 365 GLU A N 1
ATOM 5698 C CA . GLU A 1 385 ? 48.516 13.495 82.374 1.00 66.96 365 GLU A CA 1
ATOM 5699 C C . GLU A 1 385 ? 49.593 13.316 83.442 1.00 60.23 365 GLU A C 1
ATOM 5700 O O . GLU A 1 385 ? 49.551 13.963 84.491 1.00 47.37 365 GLU A O 1
#

Nearest PDB structures (foldseek):
  6kjt-assembly1_D  TM=1.001E+00  e=8.964E-73  Jeotgalibacillus marinus
  6kjr-assembly1_A  TM=1.001E+00  e=5.826E-72  Jeotgalibacillus marinus
  6kjq-assembly1_A  TM=9.948E-01  e=4.256E-71  Jeotgalibacillus marinus
  7v21-assembly1_B  TM=7.501E-01  e=5.311E-16  Homo sapiens
  7v21-assembly1_D  TM=7.255E-01  e=2.430E-15  Homo sapiens

Foldseek 3Di:
DLQFFCVLVVVLVCLQQVCCVVPQFAWKWKWKDFLQDTDDIDIGGWADQPPDDTHGQDQFFKEWQAQCLLVLLLLLLLLCVVVVLFDQQDQLCVQVVLLVDPQSRNHGNQQLLQQQSQAAADDDVVPLPPAQLLDVVSVSNSRSVDDRNDHGLQAREHHLVSQLSSQVSSCRSPVHHSQVSSCPQPCVLLPFDQKHLQHPPVCLVSHHHHHPVRVVVNPDDGDRRHNHQSRTRMMGGNVRLQSVLLCLLVQAADVPGGSHHNVSSVQQLFFDRDPPRWYHYPHHTDDDAGGGRNKGQPPEPDPALQHRSWIKDFRPLTWIWIARSVRSMIMIMDGRGPDDDCSRYPPSSRSRSVGRRDD

B-factor: mean 28.15, std 22.24, range [9.24, 181.19]

Sequence (359 aa):
NPAFDMKQINALNGHYQTMIDNGDLQCASYMMSRGGEVFAAESLGEFTGGQKEKQTFQLDTIREIGSLTKVFTAVAVMQLVEKGLLDLKMPVKLILPAFDKPGFGEIKILHLLTHTAGLSFELDIQKAEGIDLTNEEEWINYLVSTPLEYGVDEAWNYSRTGFVILGIIISKVTGVSYEQYVTKHIIEALGLERTYFYVPDTLKEEVCVISEHECVQLEKSHHHPYFPNKATSGLYSSLRDIWKLAEMFRNKGRRLKDKKLLGRKKTVEAMLRNQIKPGLPFYFFGAPREEGGFGLGINLWPAGDHYFMTEGTFSHLGMGWCGMFSDPAEDFTYVFFTPISEFHPHAVLTPLNIVWAGIELE

Secondary structure (DSSP, 8-state):
---B-THHHHHHHHHHHHHHHTTS-SEEEEEEEETTEEEEEEEEEEE--SSS--EE--TT-BEE-GGGHHHHHHHHHHHHHHTTS--TTSBGGGT-GGG-STTGGG-BHHHHHTT-S---S---GGG-TT--TTSHHHHHHHHHTS--SS-TTS-EE--HHHHHHHHHHHHHHHSS-HHHHHIIIIIITTT-SS-BSS--GGGGGGB---SHHHHHHHT-SS-SSSSSSSSS--EE-HHHHHHHHHHHHTTSEETTEESS-HHHHHHHHS--S-TT--EEETTEEE----B-SS-B--S-STTSSSPTT-EEEEETTTEEEEEEGGGTEEEEEE---SS--HHHHTHHHHHHHTTB---

CATH classification: 3.40.710.10

Radius of gyration: 19.87 Å; Cα contacts (8 Å, |Δi|>4): 745; chains: 1; bounding box: 44×53×49 Å

Organism: NCBI:txid86667